Protein AF-0000000076353864 (afdb_homodimer)

Organism: Streptomyces venezuelae (NCBI:txid54571)

Structure (mmCIF, N/CA/C/O backbone):
data_AF-0000000076353864-model_v1
#
loop_
_entity.id
_entity.type
_entity.pdbx_description
1 polymer 'Uncharacterized protein'
#
loop_
_atom_site.group_PDB
_atom_site.id
_atom_site.type_symbol
_atom_site.label_atom_id
_atom_site.label_alt_id
_atom_site.label_comp_id
_atom_site.label_asym_id
_atom_site.label_entity_id
_atom_site.label_seq_id
_atom_site.pdbx_PDB_ins_code
_atom_site.Cartn_x
_atom_site.Cartn_y
_atom_site.Cartn_z
_atom_site.occupancy
_atom_site.B_iso_or_equiv
_atom_site.auth_seq_id
_atom_site.auth_comp_id
_atom_site.auth_asym_id
_atom_site.auth_atom_id
_atom_site.pdbx_PDB_model_num
ATOM 1 N N . MET A 1 1 ? 38.938 34.562 1.812 1 34.25 1 MET A N 1
ATOM 2 C CA . MET A 1 1 ? 37.75 34.312 2.627 1 34.25 1 MET A CA 1
ATOM 3 C C . MET A 1 1 ? 36.906 33.156 2.043 1 34.25 1 MET A C 1
ATOM 5 O O . MET A 1 1 ? 36.344 33.312 0.958 1 34.25 1 MET A O 1
ATOM 9 N N . THR A 1 2 ? 37.344 31.906 2.111 1 43 2 THR A N 1
ATOM 10 C CA . THR A 1 2 ? 36.75 30.703 1.52 1 43 2 THR A CA 1
ATOM 11 C C . THR A 1 2 ? 35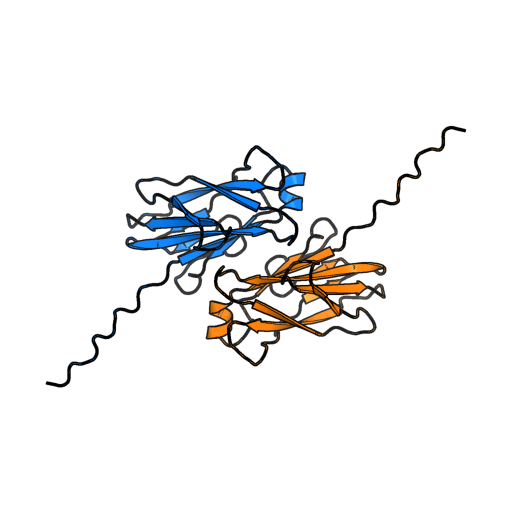.312 30.516 2.002 1 43 2 THR A C 1
ATOM 13 O O . THR A 1 2 ? 35.062 30.453 3.209 1 43 2 THR A O 1
ATOM 16 N N . THR A 1 3 ? 34.375 31.094 1.307 1 42.69 3 THR A N 1
ATOM 17 C CA . THR A 1 3 ? 32.938 31.016 1.604 1 42.69 3 THR A CA 1
ATOM 18 C C . THR A 1 3 ? 32.5 29.578 1.824 1 42.69 3 THR A C 1
ATOM 20 O O . THR A 1 3 ? 32.719 28.719 0.954 1 42.69 3 THR A O 1
ATOM 23 N N . LYS A 1 4 ? 32.625 29.109 3.012 1 47.56 4 LYS A N 1
ATOM 24 C CA . LYS A 1 4 ? 32.062 27.812 3.346 1 47.56 4 LYS A CA 1
ATOM 25 C C . LYS A 1 4 ? 30.719 27.609 2.668 1 47.56 4 LYS A C 1
ATOM 27 O O . LYS A 1 4 ? 29.859 28.484 2.715 1 47.56 4 LYS A O 1
ATOM 32 N N . PRO A 1 5 ? 30.672 26.828 1.665 1 42.12 5 PRO A N 1
ATOM 33 C CA . PRO A 1 5 ? 29.344 26.609 1.088 1 42.12 5 PRO A CA 1
ATOM 34 C C . PRO A 1 5 ? 28.25 26.469 2.148 1 42.12 5 PRO A C 1
ATOM 36 O O . PRO A 1 5 ? 28.469 25.859 3.193 1 42.12 5 PRO A O 1
ATOM 39 N N . ARG A 1 6 ? 27.5 27.547 2.463 1 31.67 6 ARG A N 1
ATOM 40 C CA . ARG A 1 6 ? 26.328 27.422 3.311 1 31.67 6 ARG A CA 1
ATOM 41 C C . ARG A 1 6 ? 25.688 26.047 3.146 1 31.67 6 ARG A C 1
ATOM 43 O O . ARG A 1 6 ? 25.438 25.594 2.023 1 31.67 6 ARG A O 1
ATOM 50 N N . ARG A 1 7 ? 26.062 25.109 3.9 1 38.75 7 ARG A N 1
ATOM 51 C CA . ARG A 1 7 ? 25.281 23.875 3.969 1 38.75 7 ARG A CA 1
ATOM 52 C C . ARG A 1 7 ? 23.812 24.156 3.668 1 38.75 7 ARG A C 1
ATOM 54 O O . ARG A 1 7 ? 23.141 24.891 4.406 1 38.75 7 ARG A O 1
ATOM 61 N N . GLU A 1 8 ? 23.359 24.531 2.492 1 40.69 8 GLU A N 1
ATOM 62 C CA . GLU A 1 8 ? 21.953 24.656 2.176 1 40.69 8 GLU A CA 1
ATOM 63 C C . GLU A 1 8 ? 21.094 23.812 3.121 1 40.69 8 GLU A C 1
ATOM 65 O O . GLU A 1 8 ? 21.438 22.672 3.414 1 40.69 8 GLU A O 1
ATOM 70 N N . ALA A 1 9 ? 20.625 24.391 4.145 1 41.12 9 ALA A N 1
ATOM 71 C CA . ALA A 1 9 ? 19.719 23.766 5.113 1 41.12 9 ALA A CA 1
ATOM 72 C C . ALA A 1 9 ? 18.891 22.656 4.465 1 41.12 9 ALA A C 1
ATOM 74 O O . ALA A 1 9 ? 18.25 22.875 3.439 1 41.12 9 ALA A O 1
ATOM 75 N N . ALA A 1 10 ? 19.312 21.516 4.336 1 47.56 10 ALA A N 1
ATOM 76 C CA . ALA A 1 10 ? 18.641 20.344 3.801 1 47.56 10 ALA A CA 1
ATOM 77 C C . ALA A 1 10 ? 17.141 20.391 4.066 1 47.56 10 ALA A C 1
ATOM 79 O O . ALA A 1 10 ? 16.719 20.516 5.215 1 47.56 10 ALA A O 1
ATOM 80 N N . VAL A 1 11 ? 16.281 21.141 3.176 1 55.44 11 VAL A N 1
ATOM 81 C CA . VAL A 1 11 ? 14.828 21.25 3.273 1 55.44 11 VAL A CA 1
ATOM 82 C C . VAL A 1 11 ? 14.234 19.953 3.791 1 55.44 11 VAL A C 1
ATOM 84 O O . VAL A 1 11 ? 14.492 18.875 3.23 1 55.44 11 VAL A O 1
ATOM 87 N N . LYS A 1 12 ? 13.789 19.969 5.066 1 78.25 12 LYS A N 1
ATOM 88 C CA . LYS A 1 12 ? 13.133 18.812 5.672 1 78.25 12 LYS A CA 1
ATOM 89 C C . LYS A 1 12 ? 12.055 18.266 4.754 1 78.25 12 LYS A C 1
ATOM 91 O O . LYS A 1 12 ? 11.195 19 4.27 1 78.25 12 LYS A O 1
ATOM 96 N N . ARG A 1 13 ? 12.164 17.062 4.344 1 84.62 13 ARG A N 1
ATOM 97 C CA . ARG A 1 13 ? 11.18 16.422 3.488 1 84.62 13 ARG A CA 1
ATOM 98 C C . ARG A 1 13 ? 9.844 16.25 4.215 1 84.62 13 ARG A C 1
ATOM 100 O O . ARG A 1 13 ? 9.82 16.016 5.426 1 84.62 13 ARG A O 1
ATOM 107 N N . PRO A 1 14 ? 8.758 16.547 3.545 1 91.19 14 PRO A N 1
ATOM 108 C CA . PRO A 1 14 ? 7.453 16.297 4.168 1 91.19 14 PRO A CA 1
ATOM 109 C C . PRO A 1 14 ? 7.305 14.867 4.668 1 91.19 14 PRO A C 1
ATOM 111 O O . PRO A 1 14 ? 7.926 13.953 4.129 1 91.19 14 PRO A O 1
ATOM 114 N N . ILE A 1 15 ? 6.641 14.734 5.758 1 93.19 15 ILE A N 1
ATOM 115 C CA . ILE A 1 15 ? 6.203 13.406 6.191 1 93.19 15 ILE A CA 1
ATOM 116 C C . ILE A 1 15 ? 5.035 12.945 5.32 1 93.19 15 ILE A C 1
ATOM 118 O O . ILE A 1 15 ? 3.965 13.555 5.328 1 93.19 15 ILE A O 1
ATOM 122 N N . SER A 1 16 ? 5.23 11.938 4.621 1 93.19 16 SER A N 1
ATOM 123 C CA . SER A 1 16 ? 4.184 11.414 3.75 1 93.19 16 SER A CA 1
ATOM 124 C C . SER A 1 16 ? 3.393 10.305 4.441 1 93.19 16 SER A C 1
ATOM 126 O O . SER A 1 16 ? 3.975 9.352 4.953 1 93.19 16 SER A O 1
ATOM 128 N N . ILE A 1 17 ? 2.121 10.484 4.512 1 96.19 17 ILE A N 1
ATOM 129 C CA . ILE A 1 17 ? 1.194 9.461 4.984 1 96.19 17 ILE A CA 1
ATOM 130 C C . ILE A 1 17 ? 0.489 8.812 3.797 1 96.19 17 ILE A C 1
ATOM 132 O O . ILE A 1 17 ? -0.08 9.508 2.949 1 96.19 17 ILE A O 1
ATOM 136 N N . THR A 1 18 ? 0.542 7.527 3.711 1 95.38 18 THR A N 1
ATOM 137 C CA . THR A 1 18 ? -0.099 6.789 2.627 1 95.38 18 THR A CA 1
ATOM 138 C C . THR A 1 18 ? -1.164 5.84 3.172 1 95.38 18 THR A C 1
ATOM 140 O O . THR A 1 18 ? -0.875 5 4.023 1 95.38 18 THR A O 1
ATOM 143 N N . ALA A 1 19 ? -2.369 6.051 2.691 1 96.38 19 ALA A N 1
ATOM 144 C CA . AL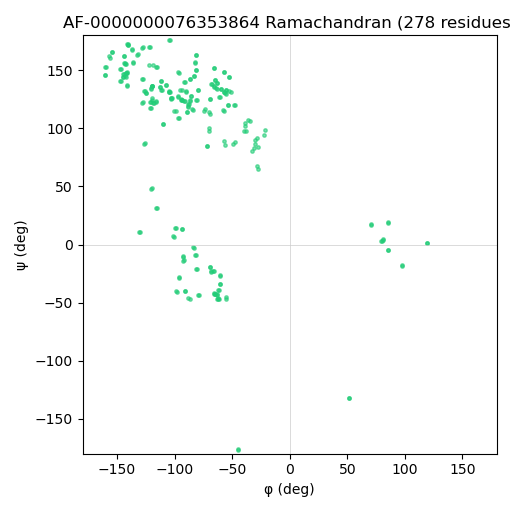A A 1 19 ? -3.459 5.117 2.957 1 96.38 19 ALA A CA 1
ATOM 145 C C . ALA A 1 19 ? -3.516 4.023 1.894 1 96.38 19 ALA A C 1
ATOM 147 O O . ALA A 1 19 ? -3.736 4.309 0.714 1 96.38 19 ALA A O 1
ATOM 148 N N . VAL A 1 20 ? -3.258 2.838 2.279 1 93.62 20 VAL A N 1
ATOM 149 C CA . VAL A 1 20 ? -3.447 1.686 1.406 1 93.62 20 VAL A CA 1
ATOM 150 C C . VAL A 1 20 ? -4.828 1.081 1.64 1 93.62 20 VAL A C 1
ATOM 152 O O . VAL A 1 20 ? -5.164 0.697 2.762 1 93.62 20 VAL A O 1
ATOM 155 N N . VAL A 1 21 ? -5.59 0.972 0.555 1 94.31 21 VAL A N 1
ATOM 156 C CA . VAL A 1 21 ? -7.008 0.664 0.712 1 94.31 21 VAL A CA 1
ATOM 157 C C . VAL A 1 21 ? -7.34 -0.634 -0.021 1 94.31 21 VAL A C 1
ATOM 159 O O . VAL A 1 21 ? -7.008 -0.791 -1.198 1 94.31 21 VAL A O 1
ATOM 162 N N . ASP A 1 22 ? -7.891 -1.646 0.71 1 92 22 ASP A N 1
ATOM 163 C CA . ASP A 1 22 ? -8.625 -2.736 0.081 1 92 22 ASP A CA 1
ATOM 164 C C . ASP A 1 22 ? -9.984 -2.258 -0.436 1 92 22 ASP A C 1
ATOM 166 O O . ASP A 1 22 ? -11 -2.389 0.252 1 92 22 ASP A O 1
ATOM 170 N N . ALA A 1 23 ? -9.945 -1.691 -1.675 1 92.19 23 ALA A N 1
ATOM 171 C CA . ALA A 1 23 ? -11.117 -0.993 -2.209 1 92.19 23 ALA A CA 1
ATOM 172 C C . ALA A 1 23 ? -12.273 -1.959 -2.441 1 92.19 23 ALA A C 1
ATOM 174 O O . ALA A 1 23 ? -13.422 -1.639 -2.143 1 92.19 23 ALA A O 1
ATOM 175 N N . VAL A 1 24 ? -11.984 -3.096 -2.959 1 87.69 24 VAL A N 1
ATOM 176 C CA . VAL A 1 24 ? -13.016 -4.086 -3.248 1 87.69 24 VAL A CA 1
ATOM 177 C C . VAL A 1 24 ? -13.695 -4.512 -1.949 1 87.69 24 VAL A C 1
ATOM 179 O O . VAL A 1 24 ? -14.93 -4.523 -1.862 1 87.69 24 VAL A O 1
ATOM 182 N N . GLY A 1 25 ? -12.852 -4.805 -0.953 1 89.12 25 GLY A N 1
ATOM 183 C CA . GLY A 1 25 ? -13.406 -5.199 0.333 1 89.12 25 GLY A CA 1
ATOM 184 C C . GLY A 1 25 ? -14.195 -4.09 1.001 1 89.12 25 GLY A C 1
ATOM 185 O O . GLY A 1 25 ? -15.273 -4.34 1.557 1 89.12 25 GLY A O 1
ATOM 186 N N . ALA A 1 26 ? -13.672 -2.877 0.957 1 93.31 26 ALA A N 1
ATOM 187 C CA . ALA A 1 26 ? -14.328 -1.729 1.58 1 93.31 26 ALA A CA 1
ATOM 188 C C . ALA A 1 26 ? -15.68 -1.448 0.928 1 93.31 26 ALA A C 1
ATOM 190 O O . ALA A 1 26 ? -16.656 -1.15 1.617 1 93.31 26 ALA A O 1
ATOM 191 N N . LEU A 1 27 ? -15.75 -1.518 -0.401 1 91.38 27 LEU A N 1
ATOM 192 C CA . LEU A 1 27 ? -16.984 -1.285 -1.132 1 91.38 27 LEU A CA 1
ATOM 193 C C . LEU A 1 27 ? -18.031 -2.332 -0.77 1 91.38 27 LEU A C 1
ATOM 195 O O . LEU A 1 27 ? -19.203 -1.995 -0.526 1 91.38 27 LEU A O 1
ATOM 199 N N . ALA A 1 28 ? -17.609 -3.564 -0.777 1 89.31 28 ALA A N 1
ATOM 200 C CA . ALA A 1 28 ? -18.516 -4.66 -0.445 1 89.31 28 ALA A CA 1
ATOM 201 C C . ALA A 1 28 ? -19.047 -4.516 0.979 1 89.31 28 ALA A C 1
ATOM 203 O O . ALA A 1 28 ? -20.234 -4.773 1.235 1 89.31 28 ALA A O 1
ATOM 204 N N . ALA A 1 29 ? -18.188 -4.09 1.92 1 91.56 29 ALA A N 1
ATOM 205 C CA . ALA A 1 29 ? -18.562 -3.959 3.328 1 91.56 29 ALA A CA 1
ATOM 206 C C . ALA A 1 29 ? -19.312 -2.652 3.58 1 91.56 29 ALA A C 1
ATOM 208 O O . ALA A 1 29 ? -20.016 -2.516 4.586 1 91.56 29 ALA A O 1
ATOM 209 N N . GLY A 1 30 ? -19.156 -1.719 2.723 1 92.62 30 GLY A N 1
ATOM 210 C CA . GLY A 1 30 ? -19.719 -0.389 2.908 1 92.62 30 GLY A CA 1
ATOM 211 C C . GLY A 1 30 ? -19.031 0.401 4.008 1 92.62 30 GLY A C 1
ATOM 212 O O . GLY A 1 30 ? -19.625 1.31 4.59 1 92.62 30 GLY A O 1
ATOM 213 N N . ASP A 1 31 ? -17.938 0.017 4.371 1 95.06 31 ASP A N 1
ATOM 214 C CA . ASP A 1 31 ? -17.188 0.697 5.414 1 95.06 31 ASP A CA 1
ATOM 215 C C . ASP A 1 31 ? -15.68 0.443 5.254 1 95.06 31 ASP A C 1
ATOM 217 O O . ASP A 1 31 ? -15.273 -0.421 4.477 1 95.06 31 ASP A O 1
ATOM 221 N N . MET A 1 32 ? -14.875 1.252 5.965 1 94.81 32 MET A N 1
ATOM 222 C CA . MET A 1 32 ? -13.422 1.18 5.816 1 94.81 32 MET A CA 1
ATOM 223 C C . MET A 1 32 ? -12.82 0.221 6.84 1 94.81 32 MET A C 1
ATOM 225 O O . MET A 1 32 ? -11.648 -0.152 6.73 1 94.81 32 MET A O 1
ATOM 229 N N . ARG A 1 33 ? -13.57 -0.19 7.844 1 94.06 33 ARG A N 1
ATOM 230 C CA . ARG A 1 33 ? -13.023 -0.992 8.93 1 94.06 33 ARG A CA 1
ATOM 231 C C . ARG A 1 33 ? -12.477 -2.32 8.414 1 94.06 33 ARG A C 1
ATOM 233 O O . ARG A 1 33 ? -13.195 -3.078 7.762 1 94.06 33 ARG A O 1
ATOM 240 N N . GLY A 1 34 ? -11.258 -2.574 8.758 1 91.19 34 GLY A N 1
ATOM 241 C CA . GLY A 1 34 ? -10.625 -3.812 8.336 1 91.19 34 GLY A CA 1
ATOM 242 C C . GLY A 1 34 ? -10.125 -3.762 6.902 1 91.19 34 GLY A C 1
ATOM 243 O O . GLY A 1 34 ? -9.578 -4.742 6.395 1 91.19 34 GLY A O 1
ATOM 244 N N . HIS A 1 35 ? -10.258 -2.607 6.223 1 92.94 35 HIS A N 1
ATOM 245 C CA . HIS A 1 35 ? -9.914 -2.512 4.805 1 92.94 35 HIS A CA 1
ATOM 246 C C . HIS A 1 35 ? -9.008 -1.32 4.535 1 92.94 35 HIS A C 1
ATOM 248 O O . HIS A 1 35 ? -8.828 -0.919 3.383 1 92.94 35 HIS A O 1
ATOM 254 N N . LEU A 1 36 ? -8.531 -0.737 5.562 1 95.31 36 LEU A N 1
ATOM 255 C CA . LEU A 1 36 ? -7.656 0.427 5.496 1 95.31 36 LEU A CA 1
ATOM 256 C C . LEU A 1 36 ? -6.359 0.174 6.254 1 95.31 36 LEU A C 1
ATOM 258 O O . LEU A 1 36 ? -6.383 -0.251 7.414 1 95.31 36 LEU A O 1
ATOM 262 N N . TYR A 1 37 ? -5.219 0.458 5.586 1 94.75 37 TYR A N 1
ATOM 263 C CA . TYR A 1 37 ? -3.891 0.312 6.168 1 94.75 37 TYR A CA 1
ATOM 264 C C . TYR A 1 37 ? -3.084 1.598 6.016 1 94.75 37 TYR A C 1
ATOM 266 O O . TYR A 1 37 ? -2.83 2.051 4.898 1 94.75 37 TYR A O 1
ATOM 274 N N . MET A 1 38 ? -2.652 2.115 7.141 1 96.31 38 MET A N 1
ATOM 275 C CA . MET A 1 38 ? -2.023 3.432 7.137 1 96.31 38 MET A CA 1
ATOM 276 C C . MET A 1 38 ? -0.521 3.318 7.363 1 96.31 38 MET A C 1
ATOM 278 O O . MET A 1 38 ? -0.073 2.521 8.195 1 96.31 38 MET A O 1
ATOM 282 N N . TYR A 1 39 ? 0.217 4.113 6.574 1 95 39 TYR A N 1
ATOM 283 C CA . TYR A 1 39 ? 1.67 4.168 6.688 1 95 39 TYR A CA 1
ATOM 284 C C . TYR A 1 39 ? 2.17 5.605 6.625 1 95 39 TYR A C 1
ATOM 286 O O . TYR A 1 39 ? 1.471 6.492 6.129 1 95 39 TYR A O 1
ATOM 294 N N . ASP A 1 40 ? 3.332 5.852 7.168 1 94 40 ASP A N 1
ATOM 295 C CA . ASP A 1 40 ? 4.004 7.125 6.918 1 94 40 ASP A CA 1
ATOM 296 C C . ASP A 1 40 ? 5.508 6.926 6.75 1 94 40 ASP A C 1
ATOM 298 O O . ASP A 1 40 ? 6.012 5.809 6.883 1 94 40 ASP A O 1
ATOM 302 N N . THR A 1 41 ? 6.219 7.973 6.363 1 88.62 41 THR A N 1
ATOM 303 C CA . THR A 1 41 ? 7.648 7.898 6.094 1 88.62 41 THR A CA 1
ATOM 304 C C . THR A 1 41 ? 8.453 8.273 7.336 1 88.62 41 THR A C 1
ATOM 306 O O . THR A 1 41 ? 9.648 8.57 7.242 1 88.62 41 THR A O 1
ATOM 309 N N . ASN A 1 42 ? 7.867 8.344 8.453 1 91.69 42 ASN A N 1
ATOM 310 C CA . ASN A 1 42 ? 8.562 8.797 9.656 1 91.69 42 ASN A CA 1
ATOM 311 C C . ASN A 1 42 ? 8.648 7.695 10.703 1 91.69 42 ASN A C 1
ATOM 313 O O . ASN A 1 42 ? 8.523 7.957 11.898 1 91.69 42 ASN A O 1
ATOM 317 N N . LYS A 1 43 ? 8.727 6.465 10.227 1 89.44 43 LYS A N 1
ATOM 318 C CA . LYS A 1 43 ? 8.914 5.352 11.156 1 89.44 43 LYS A CA 1
ATOM 319 C C . LYS A 1 43 ? 10.156 5.562 12.023 1 89.44 43 LYS A C 1
ATOM 321 O O . LYS A 1 43 ? 10.102 5.387 13.242 1 89.44 43 LYS A O 1
ATOM 326 N N . SER A 1 44 ? 11.258 5.961 11.43 1 86.69 44 SER A N 1
ATOM 327 C CA . SER A 1 44 ? 12.508 6.176 12.156 1 86.69 44 SER A CA 1
ATOM 328 C C . SER A 1 44 ? 12.383 7.348 13.125 1 86.69 44 SER A C 1
ATOM 330 O O . SER A 1 44 ? 13.133 7.426 14.102 1 86.69 44 SER A O 1
ATOM 332 N N . GLY A 1 45 ? 11.461 8.258 12.883 1 91.06 45 GLY A N 1
ATOM 333 C CA . GLY A 1 45 ? 11.227 9.391 13.766 1 91.06 45 GLY A CA 1
ATOM 334 C C . GLY A 1 45 ? 10.359 9.047 14.961 1 91.06 45 GLY A C 1
ATOM 335 O O . GLY A 1 45 ? 10.203 9.859 15.875 1 91.06 45 GLY A O 1
ATOM 336 N N . GLY A 1 46 ? 9.766 7.832 14.953 1 93.69 46 GLY A N 1
ATOM 337 C CA . GLY A 1 46 ? 9.031 7.406 16.125 1 93.69 46 GLY A CA 1
ATOM 338 C C . GLY A 1 46 ? 7.562 7.137 15.852 1 93.69 46 GLY A C 1
ATOM 339 O O . GLY A 1 46 ? 6.797 6.828 16.766 1 93.69 46 GLY A O 1
ATOM 340 N N . SER A 1 47 ? 7.133 7.289 14.602 1 95.19 47 SER A N 1
ATOM 341 C CA . SER A 1 47 ? 5.758 6.93 14.273 1 95.19 47 SER A CA 1
ATOM 342 C C . SER A 1 47 ? 5.473 5.469 14.625 1 95.19 47 SER A C 1
ATOM 344 O O . SER A 1 47 ? 6.367 4.625 14.562 1 95.19 47 SER A O 1
ATOM 346 N N . THR A 1 48 ? 4.199 5.172 15 1 95.06 48 THR A N 1
ATOM 347 C CA . THR A 1 48 ? 3.785 3.826 15.375 1 95.06 48 THR A CA 1
ATOM 348 C C . THR A 1 48 ? 2.436 3.48 14.758 1 95.06 48 THR A C 1
ATOM 350 O O . THR A 1 48 ? 1.782 4.34 14.156 1 95.06 48 THR A O 1
ATOM 353 N N . GLY A 1 49 ? 2.127 2.146 14.859 1 94.69 49 GLY A N 1
ATOM 354 C CA . GLY A 1 49 ? 0.831 1.704 14.367 1 94.69 49 GLY A CA 1
ATOM 355 C C . GLY A 1 49 ? 0.826 1.416 12.883 1 94.69 49 GLY A C 1
ATOM 356 O O . GLY A 1 49 ? -0.221 1.487 12.234 1 94.69 49 GLY A O 1
ATOM 357 N N . PHE A 1 50 ? 1.961 1.215 12.25 1 92.56 50 PHE A N 1
ATOM 358 C CA . PHE A 1 50 ? 2.088 0.96 10.82 1 92.56 50 PHE A CA 1
ATOM 359 C C . PHE A 1 50 ? 1.23 -0.23 10.406 1 92.56 50 PHE A C 1
ATOM 361 O O . PHE A 1 50 ? 1.192 -1.247 11.102 1 92.56 50 PHE A O 1
ATOM 368 N N . GLY A 1 51 ? 0.476 -0.002 9.289 1 92.19 51 GLY A N 1
ATOM 369 C CA . GLY A 1 51 ? -0.31 -1.092 8.734 1 92.19 51 GLY A CA 1
ATOM 370 C C . GLY A 1 51 ? -1.671 -1.239 9.391 1 92.19 51 GLY A C 1
ATOM 371 O O . GLY A 1 51 ? -2.455 -2.113 9.008 1 92.19 51 GLY A O 1
ATOM 372 N N . THR A 1 52 ? -1.915 -0.469 10.398 1 93.38 52 THR A N 1
ATOM 373 C CA . THR A 1 52 ? -3.225 -0.465 11.039 1 93.38 52 THR A CA 1
ATOM 374 C C . THR A 1 52 ? -4.016 0.78 10.641 1 93.38 52 THR A C 1
ATOM 376 O O . THR A 1 52 ? -3.498 1.657 9.953 1 93.38 52 THR A O 1
ATOM 379 N N . GLU A 1 53 ? -5.277 0.843 11.109 1 95.19 53 GLU A N 1
ATOM 380 C CA . GLU A 1 53 ? -6.133 2 10.859 1 95.19 53 GLU A CA 1
ATOM 381 C C . GLU A 1 53 ? -5.863 3.115 11.859 1 95.19 53 GLU A C 1
ATOM 383 O O . GLU A 1 53 ? -6.461 4.188 11.781 1 95.19 53 GLU A O 1
ATOM 388 N N . GLU A 1 54 ? -4.977 2.846 12.805 1 96.81 54 GLU A N 1
ATOM 389 C CA . GLU A 1 54 ? -4.703 3.789 13.891 1 96.81 54 GLU A CA 1
ATOM 390 C C . GLU A 1 54 ? -3.24 4.223 13.883 1 96.81 54 GLU A C 1
ATOM 392 O O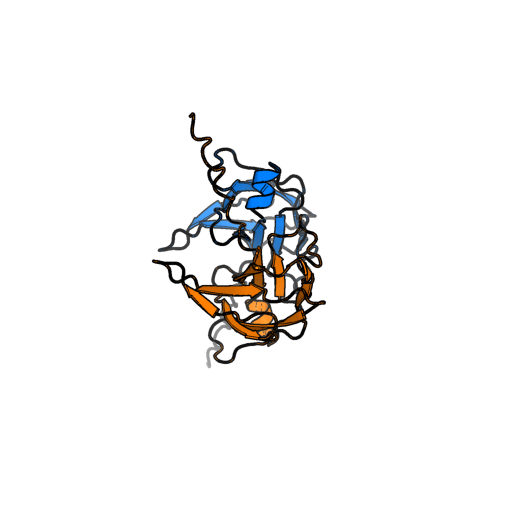 . GLU A 1 54 ? -2.588 4.234 14.93 1 96.81 54 GLU A O 1
ATOM 397 N N . LEU A 1 55 ? -2.814 4.578 12.758 1 96.94 55 LEU A N 1
ATOM 398 C CA . LEU A 1 55 ? -1.465 5.117 12.625 1 96.94 55 LEU A CA 1
ATOM 399 C C . LEU A 1 55 ? -1.274 6.328 13.531 1 96.94 55 LEU A C 1
ATOM 401 O O . LEU A 1 55 ? -2.146 7.199 13.609 1 96.94 55 LEU A O 1
ATOM 405 N N . GLN A 1 56 ? -0.184 6.312 14.273 1 97.62 56 GLN A N 1
ATOM 406 C CA . GLN A 1 56 ? 0.251 7.473 15.039 1 97.62 56 GLN A CA 1
ATOM 407 C C . GLN A 1 56 ? 1.52 8.078 14.453 1 97.62 56 GLN A C 1
ATOM 409 O O . GLN A 1 56 ? 2.613 7.543 14.625 1 97.62 56 GLN A O 1
ATOM 414 N N . THR A 1 57 ? 1.346 9.172 13.773 1 96.75 57 THR A N 1
ATOM 415 C CA . THR A 1 57 ? 2.453 9.844 13.102 1 96.75 57 THR A CA 1
ATOM 416 C C . THR A 1 57 ? 3.139 10.836 14.039 1 96.75 57 THR A C 1
ATOM 418 O O . THR A 1 57 ? 2.498 11.742 14.562 1 96.75 57 THR A O 1
ATOM 421 N N . LYS A 1 58 ? 4.418 10.617 14.258 1 96.5 58 LYS A N 1
ATOM 422 C CA . LYS A 1 58 ? 5.215 11.609 14.977 1 96.5 58 LYS A CA 1
ATOM 423 C C . LYS A 1 58 ? 5.414 12.867 14.141 1 96.5 58 LYS A C 1
ATOM 425 O O . LYS A 1 58 ? 6.031 12.82 13.07 1 96.5 58 LYS A O 1
ATOM 430 N N . ALA A 1 59 ? 4.82 13.984 14.555 1 95.69 59 ALA A N 1
ATOM 431 C CA . ALA A 1 59 ? 4.902 15.25 13.844 1 95.69 59 ALA A CA 1
ATOM 432 C C . ALA A 1 59 ? 4.895 16.422 14.812 1 95.69 59 ALA A C 1
ATOM 434 O O . ALA A 1 59 ? 4.199 16.406 15.828 1 95.69 59 ALA A O 1
ATOM 435 N N . ARG A 1 60 ? 5.691 17.391 14.484 1 94.56 60 ARG A N 1
ATOM 436 C CA . ARG A 1 60 ? 5.801 18.578 15.312 1 94.56 60 ARG A CA 1
ATOM 437 C C . ARG A 1 60 ? 5.453 19.844 14.516 1 94.56 60 ARG A C 1
ATOM 439 O O . ARG A 1 60 ? 5.363 19.797 13.289 1 94.56 60 ARG A O 1
ATOM 446 N N . ARG A 1 61 ? 5.348 20.875 15.328 1 95.81 61 ARG A N 1
ATOM 447 C CA . ARG A 1 61 ? 5.09 22.172 14.695 1 95.81 61 ARG A CA 1
ATOM 448 C C . ARG A 1 61 ? 6.094 22.438 13.578 1 95.81 61 ARG A C 1
ATOM 450 O O . ARG A 1 61 ? 7.297 22.266 13.766 1 95.81 61 ARG A O 1
ATOM 457 N N . GLY A 1 62 ? 5.57 22.828 12.461 1 95.56 62 GLY A N 1
ATOM 458 C CA . GLY A 1 62 ? 6.43 23.172 11.336 1 95.56 62 GLY A CA 1
ATOM 459 C C . GLY A 1 62 ? 6.582 22.031 10.336 1 95.56 62 GLY A C 1
ATOM 460 O O . GLY A 1 62 ? 6.996 22.25 9.195 1 95.56 62 GLY A O 1
ATOM 461 N N . ASP A 1 63 ? 6.242 20.828 10.781 1 95.69 63 ASP A N 1
ATOM 462 C CA . ASP A 1 63 ? 6.316 19.703 9.859 1 95.69 63 ASP A CA 1
ATOM 463 C C . ASP A 1 63 ? 5.25 19.812 8.766 1 95.69 63 ASP A C 1
ATOM 465 O O . ASP A 1 63 ? 4.113 20.203 9.047 1 95.69 63 ASP A O 1
ATOM 469 N N . GLN A 1 64 ? 5.637 19.516 7.574 1 96.19 64 GLN A N 1
ATOM 470 C CA . GLN A 1 64 ? 4.688 19.359 6.477 1 96.19 64 GLN A CA 1
ATOM 471 C C . GLN A 1 64 ? 4.211 17.906 6.363 1 96.19 64 GLN A C 1
ATOM 473 O O . GLN A 1 64 ? 5.023 16.984 6.383 1 96.19 64 GLN A O 1
ATOM 478 N N . ILE A 1 65 ? 2.889 17.797 6.262 1 96.31 65 ILE A N 1
ATOM 479 C CA . ILE A 1 65 ? 2.279 16.484 6.113 1 96.31 65 ILE A CA 1
ATOM 480 C C . ILE A 1 65 ? 1.677 16.344 4.719 1 96.31 65 ILE A C 1
ATOM 482 O O . ILE A 1 65 ? 1.037 17.281 4.219 1 96.31 65 ILE A O 1
ATOM 486 N N . LEU A 1 66 ? 1.943 15.281 4.09 1 95.06 66 LEU A N 1
ATOM 487 C CA . LEU A 1 66 ? 1.326 14.906 2.82 1 95.06 66 LEU A CA 1
ATOM 488 C C . LEU A 1 66 ? 0.499 13.633 2.969 1 95.06 66 LEU A C 1
ATOM 490 O O . LEU A 1 66 ? 0.984 12.633 3.502 1 95.06 66 LEU A O 1
ATOM 494 N N . TRP A 1 67 ? -0.801 13.711 2.629 1 96.56 67 TRP A N 1
ATOM 495 C CA . TRP A 1 67 ? -1.65 12.523 2.609 1 96.56 67 TRP A CA 1
ATOM 496 C C . TRP A 1 67 ? -1.923 12.07 1.178 1 96.56 67 TRP A C 1
ATOM 498 O O . TRP A 1 67 ? -2.295 12.883 0.326 1 96.56 67 TRP A O 1
ATOM 508 N N . ASN A 1 68 ? -1.753 10.859 0.941 1 93.69 68 ASN A N 1
ATOM 509 C CA . ASN A 1 68 ? -2.141 10.227 -0.317 1 93.69 68 ASN A CA 1
ATOM 510 C C . ASN A 1 68 ? -2.742 8.844 -0.088 1 93.69 68 ASN A C 1
ATOM 512 O O . ASN A 1 68 ? -2.824 8.375 1.05 1 93.69 68 ASN A O 1
ATOM 516 N N . CYS A 1 69 ? -3.305 8.242 -1.177 1 93.56 69 CYS A N 1
ATOM 517 C CA . CYS A 1 69 ? -3.891 6.91 -1.042 1 93.56 69 CYS A CA 1
ATOM 518 C C . CYS A 1 69 ? -3.635 6.07 -2.289 1 93.56 69 CYS A C 1
ATOM 520 O O . CYS A 1 69 ? -3.311 6.609 -3.35 1 93.56 69 CYS A O 1
ATOM 522 N N . LEU A 1 70 ? -3.68 4.766 -2.043 1 88.75 70 LEU A N 1
ATOM 523 C CA . LEU A 1 70 ? -3.572 3.789 -3.121 1 88.75 70 LEU A CA 1
ATOM 524 C C . LEU A 1 70 ? -4.449 2.572 -2.846 1 88.75 70 LEU A C 1
ATOM 526 O O . LEU A 1 70 ? -4.57 2.137 -1.698 1 88.75 70 LEU A O 1
ATOM 530 N N . ALA A 1 71 ? -5 2.068 -3.92 1 90.69 71 ALA A N 1
ATOM 531 C CA . ALA A 1 71 ? -5.785 0.841 -3.791 1 90.69 71 ALA A CA 1
ATOM 532 C C . ALA A 1 71 ? -4.891 -0.392 -3.891 1 90.69 71 ALA A C 1
ATOM 534 O O . ALA A 1 71 ? -3.938 -0.414 -4.672 1 90.69 71 ALA A O 1
ATOM 535 N N . LEU A 1 72 ? -5.188 -1.429 -3.104 1 87.88 72 LEU A N 1
ATOM 536 C CA . LEU A 1 72 ? -4.504 -2.709 -3.248 1 87.88 72 LEU A CA 1
ATOM 537 C C . LEU A 1 72 ? -4.738 -3.299 -4.637 1 87.88 72 LEU A C 1
ATOM 539 O O . LEU A 1 72 ? -3.869 -3.984 -5.176 1 87.88 72 LEU A O 1
ATOM 543 N N . GLU A 1 73 ? -5.941 -3.053 -5.172 1 83.19 73 GLU A N 1
ATOM 544 C CA . GLU A 1 73 ? -6.277 -3.467 -6.531 1 83.19 73 GLU A CA 1
ATOM 545 C C . GLU A 1 73 ? -5.887 -2.396 -7.543 1 83.19 73 GLU A C 1
ATOM 547 O O . GLU A 1 73 ? -6.43 -1.289 -7.527 1 83.19 73 GLU A O 1
ATOM 552 N N . CYS A 1 74 ? -5.012 -2.752 -8.422 1 76.12 74 CYS A N 1
ATOM 553 C CA . CYS A 1 74 ? -4.465 -1.768 -9.352 1 76.12 74 CYS A CA 1
ATOM 554 C C . CYS A 1 74 ? -5.566 -1.16 -10.211 1 76.12 74 CYS A C 1
ATOM 556 O O . CYS A 1 74 ? -5.445 -0.024 -10.672 1 76.12 74 CYS A O 1
ATOM 558 N N . GLU A 1 75 ? -6.648 -1.826 -10.445 1 76.94 75 GLU A N 1
ATOM 559 C CA . GLU A 1 75 ? -7.727 -1.373 -11.32 1 76.94 75 GLU A CA 1
ATOM 560 C C . GLU A 1 75 ? -8.797 -0.618 -10.531 1 76.94 75 GLU A C 1
ATOM 562 O O . GLU A 1 75 ? -9.68 0.013 -11.125 1 76.94 75 GLU A O 1
ATOM 567 N N . ALA A 1 76 ? -8.695 -0.696 -9.281 1 83.31 76 ALA A N 1
ATOM 568 C CA . ALA A 1 76 ? -9.695 -0.02 -8.461 1 83.31 76 ALA A CA 1
ATOM 569 C C . ALA A 1 76 ? -9.352 1.456 -8.281 1 83.31 76 ALA A C 1
ATOM 571 O O . ALA A 1 76 ? -8.172 1.828 -8.258 1 83.31 76 ALA A O 1
ATOM 572 N N . PHE A 1 77 ? -10.461 2.207 -8.234 1 88.25 77 PHE A N 1
ATOM 573 C CA . PHE A 1 77 ? -10.305 3.641 -8.008 1 88.25 77 PHE A CA 1
ATOM 574 C C . PHE A 1 77 ? -10.453 3.975 -6.531 1 88.25 77 PHE A C 1
ATOM 576 O O . PHE A 1 77 ? -11.383 3.498 -5.871 1 88.25 77 PHE A O 1
ATOM 583 N N . VAL A 1 78 ? -9.57 4.746 -6.047 1 93.31 78 VAL A N 1
ATOM 584 C CA . VAL A 1 78 ? -9.633 5.305 -4.699 1 93.31 78 VAL A CA 1
ATOM 585 C C . VAL A 1 78 ? -9.125 6.746 -4.715 1 93.31 78 VAL A C 1
ATOM 587 O O . VAL A 1 78 ? -8.164 7.066 -5.422 1 93.31 78 VAL A O 1
ATOM 590 N N . ALA A 1 79 ? -9.844 7.617 -3.996 1 94.56 79 ALA A N 1
ATOM 591 C CA . ALA A 1 79 ? -9.406 9 -3.811 1 94.56 79 ALA A CA 1
ATOM 592 C C . ALA A 1 79 ? -9.773 9.508 -2.42 1 94.56 79 ALA A C 1
ATOM 594 O O . ALA A 1 79 ? -10.781 9.094 -1.845 1 94.56 79 ALA A O 1
ATOM 595 N N . ILE A 1 80 ? -8.875 10.391 -1.907 1 96.62 80 ILE A N 1
ATOM 596 C CA . ILE A 1 80 ? -9.25 11.102 -0.69 1 96.62 80 ILE A CA 1
ATOM 597 C C . ILE A 1 80 ? -10.156 12.281 -1.039 1 96.62 80 ILE A C 1
ATOM 599 O O . ILE A 1 80 ? -9.812 13.117 -1.879 1 96.62 80 ILE A O 1
ATOM 603 N N . ASP A 1 81 ? -11.258 12.273 -0.432 1 97.31 81 ASP A N 1
ATOM 604 C CA . ASP A 1 81 ? -12.234 13.336 -0.658 1 97.31 81 ASP A CA 1
ATOM 605 C C . ASP A 1 81 ? -12.039 14.484 0.333 1 97.31 81 ASP A C 1
ATOM 607 O O . ASP A 1 81 ? -12.25 15.648 -0.008 1 97.31 81 ASP A O 1
ATOM 611 N N . ASP A 1 82 ? -11.75 14.094 1.54 1 97.5 82 ASP A N 1
ATOM 612 C CA . ASP A 1 82 ? -11.594 15.086 2.602 1 97.5 82 ASP A CA 1
ATOM 613 C C . ASP A 1 82 ? -10.797 14.508 3.773 1 97.5 82 ASP A C 1
ATOM 615 O O . ASP A 1 82 ? -10.773 13.297 3.975 1 97.5 82 ASP A O 1
ATOM 619 N N . ILE A 1 83 ? -10.125 15.414 4.484 1 98 83 ILE A N 1
ATOM 620 C CA . ILE A 1 83 ? -9.469 15.086 5.742 1 98 83 ILE A CA 1
ATOM 621 C C . ILE A 1 83 ? -10.031 15.953 6.863 1 98 83 ILE A C 1
ATOM 623 O O . ILE A 1 83 ? -9.93 17.188 6.816 1 98 83 ILE A O 1
ATOM 627 N N . ILE A 1 84 ? -10.633 15.312 7.82 1 97.75 84 ILE A N 1
ATOM 628 C CA . ILE A 1 84 ? -11.258 16.016 8.938 1 97.75 84 ILE A CA 1
ATOM 629 C C . ILE A 1 84 ? -10.289 16.047 10.125 1 97.75 84 ILE A C 1
ATOM 631 O O . ILE A 1 84 ? -10.07 15.031 10.789 1 97.75 84 ILE A O 1
ATOM 635 N N . ILE A 1 85 ? -9.797 17.156 10.391 1 96.94 85 ILE A N 1
ATOM 636 C CA . ILE A 1 85 ? -8.852 17.359 11.484 1 96.94 85 ILE A CA 1
ATOM 637 C C . ILE A 1 85 ? -9.047 18.75 12.078 1 96.94 85 ILE A C 1
ATOM 639 O O . ILE A 1 85 ? -9.516 19.672 11.398 1 96.94 85 ILE A O 1
ATOM 643 N N . ASP A 1 86 ? -8.742 18.875 13.367 1 96.19 86 ASP A N 1
ATOM 644 C CA . ASP A 1 86 ? -8.797 20.188 14.008 1 96.19 86 ASP A CA 1
ATOM 645 C C . ASP A 1 86 ? -7.965 21.219 13.242 1 96.19 86 ASP A C 1
ATOM 647 O O . ASP A 1 86 ? -6.742 21.094 13.156 1 96.19 86 ASP A O 1
ATOM 651 N N . SER A 1 87 ? -8.648 22.266 12.789 1 95.94 87 SER A N 1
ATOM 652 C CA . SER A 1 87 ? -8 23.266 11.938 1 95.94 87 SER A CA 1
ATOM 653 C C . SER A 1 87 ? -6.984 24.078 12.719 1 95.94 87 SER A C 1
ATOM 655 O O . SER A 1 87 ? -6.105 24.719 12.133 1 95.94 87 SER A O 1
ATOM 657 N N . ASP A 1 88 ? -7.109 24.062 13.992 1 95 88 ASP A N 1
ATOM 658 C CA . ASP A 1 88 ? -6.105 24.75 14.805 1 95 88 ASP A CA 1
ATOM 659 C C . ASP A 1 88 ? -4.762 24.031 14.734 1 95 88 ASP A C 1
ATOM 661 O O . ASP A 1 88 ? -3.717 24.625 15.008 1 95 88 ASP A O 1
ATOM 665 N N . VAL A 1 89 ? -4.812 22.766 14.406 1 96.25 89 VAL A N 1
ATOM 666 C CA . VAL A 1 89 ? -3.6 21.953 14.383 1 96.25 89 VAL A CA 1
ATOM 667 C C . VAL A 1 89 ? -3.078 21.844 12.953 1 96.25 89 VAL A C 1
ATOM 669 O O . VAL A 1 89 ? -1.869 21.906 12.719 1 96.25 89 VAL A O 1
ATOM 672 N N . CYS A 1 90 ? -3.947 21.688 12.031 1 97 90 CYS A N 1
ATOM 673 C CA . CYS A 1 90 ? -3.576 21.516 10.633 1 97 90 CYS A CA 1
ATOM 674 C C . CYS A 1 90 ? -4.75 21.828 9.711 1 97 90 CYS A C 1
ATOM 676 O O . CYS A 1 90 ? -5.902 21.562 10.055 1 97 90 CYS A O 1
ATOM 678 N N . GLU A 1 91 ? -4.473 22.391 8.523 1 98 91 GLU A N 1
ATOM 679 C CA . GLU A 1 91 ? -5.473 22.656 7.496 1 98 91 GLU A CA 1
ATOM 680 C C . GLU A 1 91 ? -5.074 22.031 6.16 1 98 91 GLU A C 1
ATOM 682 O O . GLU A 1 91 ? -4.484 22.703 5.309 1 98 91 GLU A O 1
ATOM 687 N N . PRO A 1 92 ? -5.457 20.781 6.004 1 98.25 92 PRO A N 1
ATOM 688 C CA . PRO A 1 92 ? -5.074 20.125 4.75 1 98.25 92 PRO A CA 1
ATOM 689 C C . PRO A 1 92 ? -5.73 20.766 3.525 1 98.25 92 PRO A C 1
ATOM 691 O O . PRO A 1 92 ? -6.898 21.156 3.58 1 98.25 92 PRO A O 1
ATOM 694 N N . VAL A 1 93 ? -4.984 20.859 2.443 1 98.31 93 VAL A N 1
ATOM 695 C CA . VAL A 1 93 ? -5.48 21.328 1.157 1 98.31 93 VAL A CA 1
ATOM 696 C C . VAL A 1 93 ? -5.141 20.328 0.064 1 98.31 93 VAL A C 1
ATOM 698 O O . VAL A 1 93 ? -4.059 19.734 0.072 1 98.31 93 VAL A O 1
ATOM 701 N N . ARG A 1 94 ? -6.066 20.203 -0.824 1 97.69 94 ARG A N 1
ATOM 702 C CA . ARG A 1 94 ? -5.875 19.297 -1.954 1 97.69 94 ARG A CA 1
ATOM 703 C C . ARG A 1 94 ? -5 19.938 -3.025 1 97.69 94 ARG A C 1
ATOM 705 O O . ARG A 1 94 ? -5.199 21.094 -3.381 1 97.69 94 ARG A O 1
ATOM 712 N N . LYS A 1 95 ? -4.051 19.188 -3.49 1 95.69 95 LYS A N 1
ATOM 713 C CA . LYS A 1 95 ? -3.188 19.594 -4.598 1 95.69 95 LYS A CA 1
ATOM 714 C C . LYS A 1 95 ? -3.062 18.484 -5.633 1 95.69 95 LYS A C 1
ATOM 716 O O . LYS A 1 95 ? -3.441 17.344 -5.371 1 95.69 95 LYS A O 1
ATOM 721 N N . VAL A 1 96 ? -2.605 18.844 -6.805 1 92 96 VAL A N 1
ATOM 722 C CA . VAL A 1 96 ? -2.334 17.891 -7.875 1 92 96 VAL A CA 1
ATOM 723 C C . VAL A 1 96 ? -0.898 18.062 -8.367 1 92 96 VAL A C 1
ATOM 725 O O . VAL A 1 96 ? -0.421 19.188 -8.531 1 92 96 VAL A O 1
ATOM 728 N N . TYR A 1 97 ? -0.186 16.906 -8.477 1 83.75 97 TYR A N 1
ATOM 729 C CA . TYR A 1 97 ? 1.165 17 -9.016 1 83.75 97 TYR A CA 1
ATOM 730 C C . TYR A 1 97 ? 1.151 17.578 -10.43 1 83.75 97 TYR A C 1
ATOM 732 O O . TYR A 1 97 ? 0.333 17.188 -11.258 1 83.75 97 TYR A O 1
ATOM 740 N N . PRO A 1 98 ? 2.051 18.516 -10.648 1 87.06 98 PRO A N 1
ATOM 741 C CA . PRO A 1 98 ? 2.043 19.172 -11.961 1 87.06 98 PRO A CA 1
ATOM 742 C C . PRO A 1 98 ? 2.172 18.172 -13.109 1 87.06 98 PRO A C 1
ATOM 744 O O . PRO A 1 98 ? 3.029 17.281 -13.07 1 87.06 98 PRO A O 1
ATOM 747 N N . GLY A 1 99 ? 1.319 18.219 -14.141 1 87.94 99 GLY A N 1
ATOM 748 C CA . GLY A 1 99 ? 1.39 17.406 -15.344 1 87.94 99 GLY A CA 1
ATOM 749 C C . GLY A 1 99 ? 0.82 16.016 -15.156 1 87.94 99 GLY A C 1
ATOM 750 O O . GLY A 1 99 ? 0.971 15.148 -16.031 1 87.94 99 GLY A O 1
ATOM 751 N N . THR A 1 100 ? 0.286 15.859 -13.945 1 83.31 100 THR A N 1
ATOM 752 C CA . THR A 1 100 ? -0.307 14.555 -13.68 1 83.31 100 THR A CA 1
ATOM 753 C C . THR A 1 100 ? -1.735 14.703 -13.164 1 83.31 100 THR A C 1
ATOM 755 O O . THR A 1 100 ? -2.217 15.82 -12.969 1 83.31 100 THR A O 1
ATOM 758 N N . ASP A 1 101 ? -2.475 13.539 -13.086 1 82.75 101 ASP A N 1
ATOM 759 C CA . ASP A 1 101 ? -3.793 13.516 -12.461 1 82.75 101 ASP A CA 1
ATOM 760 C C . ASP A 1 101 ? -3.715 12.977 -11.039 1 82.75 101 ASP A C 1
ATOM 762 O O . ASP A 1 101 ? -4.734 12.609 -10.445 1 82.75 101 ASP A O 1
ATOM 766 N N . VAL A 1 102 ? -2.512 12.914 -10.523 1 83.38 102 VAL A N 1
ATOM 767 C CA . VAL A 1 102 ? -2.316 12.375 -9.188 1 83.38 102 VAL A CA 1
ATOM 768 C C . VAL A 1 102 ? -2.543 13.469 -8.148 1 83.38 102 VAL A C 1
ATOM 770 O O . VAL A 1 102 ? -1.822 14.469 -8.125 1 83.38 102 VAL A O 1
ATOM 773 N N . ALA A 1 103 ? -3.566 13.227 -7.336 1 91.38 103 ALA A N 1
ATOM 774 C CA . ALA A 1 103 ? -3.918 14.195 -6.301 1 91.38 103 ALA A CA 1
ATOM 775 C C . ALA A 1 103 ? -3.32 13.805 -4.953 1 91.38 103 ALA A C 1
ATOM 777 O O . ALA A 1 103 ? -3.123 12.617 -4.676 1 91.38 103 ALA A O 1
ATOM 778 N N . TYR A 1 104 ? -2.996 14.812 -4.16 1 93.38 104 TYR A N 1
ATOM 779 C CA . TYR A 1 104 ? -2.582 14.633 -2.771 1 93.38 104 TYR A CA 1
ATOM 780 C C . TYR A 1 104 ? -3.094 15.766 -1.896 1 93.38 104 TYR A C 1
ATOM 782 O O . TYR A 1 104 ? -3.594 16.781 -2.404 1 93.38 104 TYR A O 1
ATOM 790 N N . TRP A 1 105 ? -3.098 15.523 -0.587 1 96.94 105 TRP A N 1
ATOM 791 C CA . TRP A 1 105 ? -3.438 16.547 0.396 1 96.94 105 TRP A CA 1
ATOM 792 C C . TRP A 1 105 ? -2.215 16.938 1.216 1 96.94 105 TRP A C 1
ATOM 794 O O . TRP A 1 105 ? -1.394 16.094 1.566 1 96.94 105 TRP A O 1
ATOM 804 N N . THR A 1 106 ? -2.121 18.219 1.476 1 97.19 106 THR A N 1
ATOM 805 C CA . THR A 1 106 ? -0.96 18.641 2.252 1 97.19 106 THR A CA 1
ATOM 806 C C . THR A 1 106 ? -1.338 19.734 3.238 1 97.19 106 THR A C 1
ATOM 808 O O . THR A 1 106 ? -2.314 20.453 3.025 1 97.19 106 THR A O 1
ATOM 811 N N . GLY A 1 107 ? -0.655 19.719 4.336 1 97.25 107 GLY A N 1
ATOM 812 C CA . GLY A 1 107 ? -0.805 20.734 5.367 1 97.25 107 GLY A CA 1
ATOM 813 C C . GLY A 1 107 ? 0.414 20.859 6.262 1 97.25 107 GLY A C 1
ATOM 814 O O . GLY A 1 107 ? 1.277 19.969 6.27 1 97.25 107 GLY A O 1
ATOM 815 N N . THR A 1 108 ? 0.476 21.969 6.934 1 97.25 108 THR A N 1
ATOM 816 C CA . THR A 1 108 ? 1.537 22.234 7.902 1 97.25 108 THR A CA 1
ATOM 817 C C . THR A 1 108 ? 1.009 22.109 9.328 1 97.25 108 THR A C 1
ATOM 819 O O . THR A 1 108 ? -0.076 22.594 9.641 1 97.25 108 THR A O 1
ATOM 822 N N . VAL A 1 109 ? 1.742 21.375 10.133 1 97.25 109 VAL A N 1
ATOM 823 C CA . VAL A 1 109 ? 1.382 21.266 11.539 1 97.25 109 VAL A CA 1
ATOM 824 C C . VAL A 1 109 ? 1.628 22.609 12.227 1 97.25 109 VAL A C 1
ATOM 826 O O . VAL A 1 109 ? 2.752 23.125 12.234 1 97.25 109 VAL A O 1
ATOM 829 N N . LYS A 1 110 ? 0.64 23.141 12.867 1 96.5 110 LYS A N 1
ATOM 830 C CA . LYS A 1 110 ? 0.709 24.516 13.375 1 96.5 110 LYS A CA 1
ATOM 831 C C . LYS A 1 110 ? 1.129 24.531 14.844 1 96.5 110 LYS A C 1
ATOM 833 O O . LYS A 1 110 ? 1.611 25.547 15.344 1 96.5 110 LYS A O 1
ATOM 838 N N . LYS A 1 111 ? 0.802 23.469 15.57 1 91.94 111 LYS A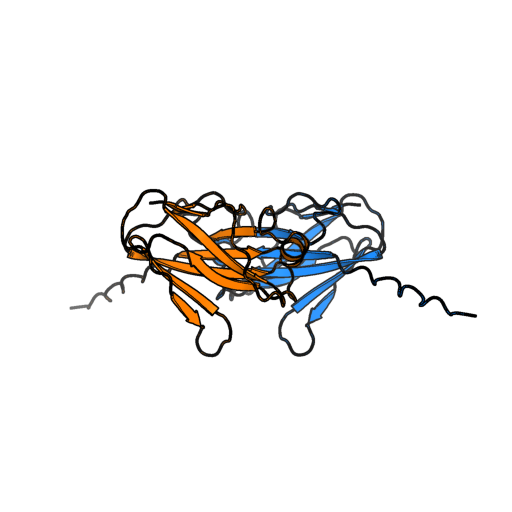 N 1
ATOM 839 C CA . LYS A 1 111 ? 1.096 23.438 17 1 91.94 111 LYS A CA 1
ATOM 840 C C . LYS A 1 111 ? 1.542 22.047 17.438 1 91.94 111 LYS A C 1
ATOM 842 O O . LYS A 1 111 ? 1.156 21.047 16.844 1 91.94 111 LYS A O 1
ATOM 847 N N . ASP A 1 112 ? 2.508 22.156 18.422 1 83.62 112 ASP A N 1
ATOM 848 C CA . ASP A 1 112 ? 2.857 20.906 19.078 1 83.62 112 ASP A CA 1
ATOM 849 C C . ASP A 1 112 ? 1.716 20.406 19.969 1 83.62 112 ASP A C 1
ATOM 851 O O . ASP A 1 112 ? 1.204 21.156 20.797 1 83.62 112 ASP A O 1
ATOM 855 N N . ALA A 1 113 ? 1.049 19.531 19.438 1 65.88 113 ALA A N 1
ATOM 856 C CA . ALA A 1 113 ? -0.101 19.094 20.234 1 65.88 113 ALA A CA 1
ATOM 857 C C . ALA A 1 113 ? -0.04 17.594 20.516 1 65.88 113 ALA A C 1
ATOM 859 O O . ALA A 1 113 ? 0.725 16.875 19.875 1 65.88 113 ALA A O 1
ATOM 860 N N . GLY A 1 114 ? -0.768 17.219 21.734 1 78.44 114 GLY A N 1
ATOM 861 C CA . GLY A 1 114 ? -1.074 15.805 21.938 1 78.44 114 GLY A CA 1
ATOM 862 C C . GLY A 1 114 ? -1.601 15.125 20.703 1 78.44 114 GLY A C 1
ATOM 863 O O . GLY A 1 114 ? -1.582 15.703 19.609 1 78.44 114 GLY A O 1
ATOM 864 N N . PRO A 1 115 ? -1.916 13.914 20.984 1 89.62 115 PRO A N 1
ATOM 865 C CA . PRO A 1 115 ? -2.475 13.234 19.812 1 89.62 115 PRO A CA 1
ATOM 866 C C . PRO A 1 115 ? -3.701 13.945 19.25 1 89.62 115 PRO A C 1
ATOM 868 O O . PRO A 1 115 ? -4.625 14.281 20 1 89.62 115 PRO A O 1
ATOM 871 N N . VAL A 1 116 ? -3.568 14.406 18.078 1 94.81 116 VAL A N 1
ATOM 872 C CA . VAL A 1 116 ? -4.703 14.945 17.344 1 94.81 116 VAL A CA 1
ATOM 873 C C . VAL A 1 116 ? -5.215 13.898 16.344 1 94.81 116 VAL A C 1
ATOM 875 O O . VAL A 1 116 ? -4.516 13.547 15.398 1 94.81 116 VAL A O 1
ATOM 878 N N . THR A 1 117 ? -6.438 13.492 16.641 1 96.38 117 THR A N 1
ATOM 879 C CA . THR A 1 117 ? -7.02 12.477 15.766 1 96.38 117 THR A CA 1
ATOM 880 C C . THR A 1 117 ? -7.602 13.109 14.508 1 96.38 117 THR A C 1
ATOM 882 O O . THR A 1 117 ? -7.953 14.297 14.508 1 96.38 117 THR A O 1
ATOM 885 N N . TYR A 1 118 ? -7.613 12.414 13.461 1 97.19 118 TYR A N 1
ATOM 886 C CA . TYR A 1 118 ? -8.25 12.867 12.227 1 97.19 118 TYR A CA 1
ATOM 887 C C . TYR A 1 118 ? -8.93 11.711 11.508 1 97.19 118 TYR A C 1
ATOM 889 O O . TYR A 1 118 ? -8.602 10.539 11.75 1 97.19 118 TYR A O 1
ATOM 897 N N . GLN A 1 119 ? -9.898 12.07 10.727 1 97.75 119 GLN A N 1
ATOM 898 C CA . GLN A 1 119 ? -10.602 11.125 9.875 1 97.75 119 GLN A CA 1
ATOM 899 C C . GLN A 1 119 ? -10.383 11.445 8.398 1 97.75 119 GLN A C 1
ATOM 901 O O . GLN A 1 119 ? -10.086 12.594 8.047 1 97.75 119 GLN A O 1
ATOM 906 N N . ILE A 1 120 ? -10.469 10.477 7.629 1 98.12 120 ILE A N 1
ATOM 907 C CA . ILE A 1 120 ? -10.344 10.641 6.184 1 98.12 120 ILE A CA 1
ATOM 908 C C . ILE A 1 120 ? -11.617 10.148 5.5 1 98.12 120 ILE A C 1
ATOM 910 O O . ILE A 1 120 ? -12.164 9.102 5.863 1 98.12 120 ILE A O 1
ATOM 914 N N . LYS A 1 121 ? -12.117 10.906 4.582 1 97.75 121 LYS A N 1
ATOM 915 C CA . LYS A 1 121 ? -13.195 10.484 3.691 1 97.75 121 LYS A CA 1
ATOM 916 C C . LYS A 1 121 ? -12.641 9.992 2.357 1 97.75 121 LYS A C 1
ATOM 918 O O . LYS A 1 121 ? -11.875 10.695 1.701 1 97.75 121 LYS A O 1
ATOM 923 N N . PHE A 1 122 ? -13.07 8.766 1.976 1 97.56 122 PHE A N 1
ATOM 924 C CA . PHE A 1 122 ? -12.586 8.172 0.737 1 97.56 122 PHE A CA 1
ATOM 925 C C . PHE A 1 122 ? -13.711 8.055 -0.284 1 97.56 122 PHE A C 1
ATOM 927 O O . PHE A 1 122 ? -14.828 7.656 0.057 1 97.56 122 PHE A O 1
ATOM 934 N N . LYS A 1 123 ? -13.391 8.422 -1.499 1 96.5 123 LYS A N 1
ATOM 935 C CA . LYS A 1 123 ? -14.195 8.008 -2.646 1 96.5 123 LYS A CA 1
ATOM 936 C C . LYS A 1 123 ? -13.68 6.703 -3.24 1 96.5 123 LYS A C 1
ATOM 938 O O . LYS A 1 123 ? -12.5 6.586 -3.568 1 96.5 123 LYS A O 1
ATOM 943 N N . LEU A 1 124 ? -14.57 5.762 -3.305 1 95.12 124 LEU A N 1
ATOM 944 C CA . LEU A 1 124 ? -14.188 4.449 -3.822 1 95.12 124 LEU A CA 1
ATOM 945 C C . LEU A 1 124 ? -15.008 4.094 -5.059 1 95.12 124 LEU A C 1
ATOM 947 O O . LEU A 1 124 ? -16.234 4.27 -5.074 1 95.12 124 LEU A O 1
ATOM 951 N N . GLY A 1 125 ? -14.312 3.568 -6.059 1 90.69 125 GLY A N 1
ATOM 952 C CA . GLY A 1 125 ? -15 3.123 -7.262 1 90.69 125 GLY A CA 1
ATOM 953 C C . GLY A 1 125 ? -15.914 4.176 -7.855 1 90.69 125 GLY A C 1
ATOM 954 O O . GLY A 1 125 ? -15.5 5.316 -8.07 1 90.69 125 GLY A O 1
ATOM 955 N N . THR A 1 126 ? -17.094 3.707 -8.148 1 86.69 126 THR A N 1
ATOM 956 C CA . THR A 1 126 ? -18.062 4.609 -8.758 1 86.69 126 THR A CA 1
ATOM 957 C C . THR A 1 126 ? -19.062 5.109 -7.715 1 86.69 126 THR A C 1
ATOM 959 O O . THR A 1 126 ? -20.062 5.754 -8.062 1 86.69 126 THR A O 1
ATOM 962 N N . ARG A 1 127 ? -18.766 4.75 -6.504 1 85.19 127 ARG A N 1
ATOM 963 C CA . ARG A 1 127 ? -19.641 5.211 -5.441 1 85.19 127 ARG A CA 1
ATOM 964 C C . ARG A 1 127 ? -19.625 6.73 -5.332 1 85.19 127 ARG A C 1
ATOM 966 O O . ARG A 1 127 ? -18.562 7.344 -5.297 1 85.19 127 ARG A O 1
ATOM 973 N N . ASP A 1 128 ? -20.734 7.332 -5.234 1 84.69 128 ASP A N 1
ATOM 974 C CA . ASP A 1 128 ? -20.844 8.789 -5.184 1 84.69 128 ASP A CA 1
ATOM 975 C C . ASP A 1 128 ? -20.516 9.312 -3.789 1 84.69 128 ASP A C 1
ATOM 977 O O . ASP A 1 128 ? -19.812 10.312 -3.65 1 84.69 128 ASP A O 1
ATOM 981 N N . GLU A 1 129 ? -21.094 8.562 -2.818 1 93.94 129 GLU A N 1
ATOM 982 C CA . GLU A 1 129 ? -20.906 9.039 -1.45 1 93.94 129 GLU A CA 1
ATOM 983 C C . GLU A 1 129 ? -19.594 8.531 -0.869 1 93.94 129 GLU A C 1
ATOM 985 O O . GLU A 1 129 ? -19.312 7.328 -0.892 1 93.94 129 GLU A O 1
ATOM 990 N N . PRO A 1 130 ? -18.797 9.453 -0.355 1 95.75 130 PRO A N 1
ATOM 991 C CA . PRO A 1 130 ? -17.562 9.008 0.276 1 95.75 130 PRO A CA 1
ATOM 992 C C . PRO A 1 130 ? -17.797 8.18 1.532 1 95.75 130 PRO A C 1
ATOM 994 O O . PRO A 1 130 ? -18.859 8.273 2.145 1 95.75 130 PRO A O 1
ATOM 997 N N . ILE A 1 131 ? -16.891 7.312 1.833 1 95.81 131 ILE A N 1
ATOM 998 C CA . ILE A 1 131 ? -16.906 6.527 3.064 1 95.81 131 ILE A CA 1
ATOM 999 C C . ILE A 1 131 ? -15.891 7.098 4.051 1 95.81 131 ILE A C 1
ATOM 1001 O O . ILE A 1 131 ? -14.711 7.246 3.721 1 95.81 131 ILE A O 1
ATOM 1005 N N . THR A 1 132 ? -16.312 7.418 5.227 1 95.19 132 THR A N 1
ATOM 1006 C CA . THR A 1 132 ? -15.445 7.988 6.262 1 95.19 132 THR A CA 1
ATOM 1007 C C . THR A 1 132 ? -14.844 6.887 7.129 1 95.19 132 THR A C 1
ATOM 1009 O O . THR A 1 132 ? -15.516 5.91 7.465 1 95.19 132 THR A O 1
ATOM 1012 N N . THR A 1 133 ? -13.578 7.102 7.434 1 95.25 133 THR A N 1
ATOM 1013 C CA . THR A 1 133 ? -12.961 6.152 8.352 1 95.25 133 THR A CA 1
ATOM 1014 C C . THR A 1 133 ? -13.648 6.184 9.711 1 95.25 133 THR A C 1
ATOM 1016 O O . THR A 1 133 ? -14.039 7.246 10.195 1 95.25 133 THR A O 1
ATOM 1019 N N . THR A 1 134 ? -13.852 5 10.297 1 88.75 134 THR A N 1
ATOM 1020 C CA . THR A 1 134 ? -14.461 4.906 11.617 1 88.75 134 THR A CA 1
ATOM 1021 C C . THR A 1 134 ? -13.406 5.02 12.711 1 88.75 134 THR A C 1
ATOM 1023 O O . THR A 1 134 ? -13.633 5.652 13.742 1 88.75 134 THR A O 1
ATOM 1026 N N . LEU A 1 135 ? -12.344 4.281 12.516 1 85.75 135 LEU A N 1
ATOM 1027 C CA . LEU A 1 135 ? -11.195 4.484 13.391 1 85.75 135 LEU A CA 1
ATOM 1028 C C . LEU A 1 135 ? -10.352 5.664 12.922 1 85.75 135 LEU A C 1
ATOM 1030 O O . LEU A 1 135 ? -10.422 6.055 11.75 1 85.75 135 LEU A O 1
ATOM 1034 N N . SER A 1 136 ? -9.602 6.184 13.984 1 90.5 136 SER A N 1
ATOM 1035 C CA . SER A 1 136 ? -8.891 7.398 13.617 1 90.5 136 SER A CA 1
ATOM 1036 C C . SER A 1 136 ? -7.383 7.227 13.773 1 90.5 136 SER A C 1
ATOM 1038 O O . SER A 1 136 ? -6.922 6.602 14.734 1 90.5 136 SER A O 1
ATOM 1040 N N . SER A 1 137 ? -6.711 7.723 12.773 1 96.06 137 SER A N 1
ATOM 1041 C CA . SER A 1 137 ? -5.277 7.977 12.883 1 96.06 137 SER A CA 1
ATOM 1042 C C . SER A 1 137 ? -5.004 9.305 13.594 1 96.06 137 SER A C 1
ATOM 1044 O O . SER A 1 137 ? -5.922 10.094 13.805 1 96.06 137 SER A O 1
ATOM 1046 N N . SER A 1 138 ? -3.746 9.469 14.055 1 97.56 138 SER A N 1
ATOM 1047 C CA . SER A 1 138 ? -3.467 10.672 14.828 1 97.56 138 SER A CA 1
ATOM 1048 C C . SER A 1 138 ? -2.08 11.227 14.508 1 97.56 138 SER A C 1
ATOM 1050 O O . SER A 1 138 ? -1.191 10.477 14.086 1 97.56 138 SER A O 1
ATOM 1052 N N . LEU A 1 139 ? -1.961 12.508 14.57 1 96.44 139 LEU A N 1
ATOM 1053 C CA . LEU A 1 139 ? -0.667 13.164 14.719 1 96.44 139 LEU A CA 1
ATOM 1054 C C . LEU A 1 139 ? -0.274 13.273 16.188 1 96.44 139 LEU A C 1
ATOM 1056 O O . LEU A 1 139 ? -1.069 13.719 17.016 1 96.44 139 LEU A O 1
ATOM 1060 N N . VAL A 1 140 ? 0.952 12.688 16.406 1 95.25 140 VAL A N 1
ATOM 1061 C CA . VAL A 1 140 ? 1.387 12.68 17.797 1 95.25 140 VAL A CA 1
ATOM 1062 C C . VAL A 1 140 ? 2.701 13.445 17.938 1 95.25 140 VAL A C 1
ATOM 1064 O O . VAL A 1 140 ? 3.568 13.359 17.062 1 95.25 140 VAL A O 1
ATOM 1067 N N . GLY A 1 141 ? 2.879 14.414 18.719 1 86.5 141 GLY A N 1
ATOM 1068 C CA . GLY A 1 141 ? 4.055 15.234 18.984 1 86.5 141 GLY A CA 1
ATOM 1069 C C . GLY A 1 141 ? 5.258 14.43 19.422 1 86.5 141 GLY A C 1
ATOM 1070 O O . GLY A 1 141 ? 5.117 13.289 19.859 1 86.5 141 GLY A O 1
ATOM 1071 N N . MET B 1 1 ? -38.875 -23.125 -25.359 1 32.97 1 MET B N 1
ATOM 1072 C CA . MET B 1 1 ? -37.656 -23.594 -24.672 1 32.97 1 MET B CA 1
ATOM 1073 C C . MET B 1 1 ? -36.844 -22.422 -24.172 1 32.97 1 MET B C 1
ATOM 1075 O O . MET B 1 1 ? -36.281 -21.688 -24.984 1 32.97 1 MET B O 1
ATOM 1079 N N . THR B 1 2 ? -37.281 -21.672 -23.172 1 44 2 THR B N 1
ATOM 1080 C CA . THR B 1 2 ? -36.688 -20.438 -22.641 1 44 2 THR B CA 1
ATOM 1081 C C . THR B 1 2 ? -35.219 -20.688 -22.219 1 44 2 THR B C 1
ATOM 1083 O O . THR B 1 2 ? -34.969 -21.578 -21.391 1 44 2 THR B O 1
ATOM 1086 N N . THR B 1 3 ? -34.312 -20.578 -23.141 1 42.66 3 THR B N 1
ATOM 1087 C CA . THR B 1 3 ? -32.906 -20.781 -22.906 1 42.66 3 THR B CA 1
ATOM 1088 C C . THR B 1 3 ? -32.438 -20.031 -21.656 1 42.66 3 THR B C 1
ATOM 1090 O O . THR B 1 3 ? -32.625 -18.828 -21.547 1 42.66 3 THR B O 1
ATOM 1093 N N . LYS B 1 4 ? -32.562 -20.688 -20.594 1 46.03 4 LYS B N 1
ATOM 1094 C CA . LYS B 1 4 ? -31.969 -20.156 -19.359 1 46.03 4 LYS B CA 1
ATOM 1095 C C . LYS B 1 4 ? -30.609 -19.516 -19.641 1 46.03 4 LYS B C 1
ATOM 1097 O O . LYS B 1 4 ? -29.75 -20.109 -20.297 1 46.03 4 LYS B O 1
ATOM 1102 N N . PRO B 1 5 ? -30.547 -18.25 -19.703 1 42.66 5 PRO B N 1
ATOM 1103 C CA . PRO B 1 5 ? -29.203 -17.703 -19.906 1 42.66 5 PRO B CA 1
ATOM 1104 C C . PRO B 1 5 ? -28.125 -18.484 -19.141 1 42.66 5 PRO B C 1
ATOM 1106 O O . PRO B 1 5 ? -28.359 -18.906 -18 1 42.66 5 PRO B O 1
ATOM 1109 N N . ARG B 1 6 ? -27.406 -19.406 -19.75 1 31.27 6 ARG B N 1
ATOM 1110 C CA . ARG B 1 6 ? -26.25 -20.016 -19.109 1 31.27 6 ARG B CA 1
ATOM 1111 C C . ARG B 1 6 ? -25.609 -19.062 -18.109 1 31.27 6 ARG B C 1
ATOM 1113 O O . ARG B 1 6 ? -25.359 -17.906 -18.438 1 31.27 6 ARG B O 1
ATOM 1120 N N . ARG B 1 7 ? -25.969 -19.094 -16.922 1 39.22 7 ARG B N 1
ATOM 1121 C CA . ARG B 1 7 ? -25.203 -18.422 -15.883 1 39.22 7 ARG B CA 1
ATOM 1122 C C . ARG B 1 7 ? -23.719 -18.328 -16.281 1 39.22 7 ARG B C 1
ATOM 1124 O O . ARG B 1 7 ? -23.047 -19.344 -16.406 1 39.22 7 ARG B O 1
ATOM 1131 N N . GLU B 1 8 ? -23.328 -17.625 -17.312 1 42.22 8 GLU B N 1
ATOM 1132 C CA . GLU B 1 8 ? -21.906 -17.469 -17.625 1 42.22 8 GLU B CA 1
ATOM 1133 C C . GLU B 1 8 ? -21.047 -17.734 -16.391 1 42.22 8 GLU B C 1
ATOM 1135 O O . GLU B 1 8 ? -21.359 -17.266 -15.297 1 42.22 8 GLU B O 1
ATOM 1140 N N . ALA B 1 9 ? -20.484 -18.844 -16.203 1 43.22 9 ALA B N 1
ATOM 1141 C CA . ALA B 1 9 ? -19.578 -19.25 -15.141 1 43.22 9 ALA B CA 1
ATOM 1142 C C . ALA B 1 9 ? -18.766 -18.062 -14.625 1 43.22 9 ALA B C 1
ATOM 1144 O O . ALA B 1 9 ? -18.203 -17.297 -15.414 1 43.22 9 ALA B O 1
ATOM 1145 N N . ALA B 1 10 ? -19.141 -17.328 -13.781 1 48.41 10 ALA B N 1
ATOM 1146 C CA . ALA B 1 10 ? -18.531 -16.172 -13.156 1 48.41 10 ALA B CA 1
ATOM 1147 C C . ALA B 1 10 ? -17.016 -16.328 -13.062 1 48.41 10 ALA B C 1
ATOM 1149 O O . ALA B 1 10 ? -16.531 -17.281 -12.461 1 48.41 10 ALA B O 1
ATOM 1150 N N . VAL B 1 11 ? -16.25 -16.047 -14.242 1 57.31 11 VAL B N 1
ATOM 1151 C CA . VAL B 1 11 ? -14.789 -16.156 -14.297 1 57.31 11 VAL B CA 1
ATOM 1152 C C . VAL B 1 11 ? -14.188 -15.711 -12.969 1 57.31 11 VAL B C 1
ATOM 1154 O O . VAL B 1 11 ? -14.5 -14.633 -12.469 1 57.31 11 VAL B O 1
ATOM 1157 N N . LYS B 1 12 ? -13.711 -16.719 -12.227 1 78.12 12 LYS B N 1
ATOM 1158 C CA . LYS B 1 12 ? -13.031 -16.453 -10.961 1 78.12 12 LYS B CA 1
ATOM 1159 C C . LYS B 1 12 ? -11.984 -15.359 -11.109 1 78.12 12 LYS B C 1
ATOM 1161 O O . LYS B 1 12 ? -11.148 -15.414 -12.023 1 78.12 12 LYS B O 1
ATOM 1166 N N . ARG B 1 13 ? -12.07 -14.328 -10.438 1 84.69 13 ARG B N 1
ATOM 1167 C CA . ARG B 1 13 ? -11.125 -13.227 -10.477 1 84.69 13 ARG B CA 1
ATOM 1168 C C . ARG B 1 13 ? -9.758 -13.656 -9.953 1 84.69 13 ARG B C 1
ATOM 1170 O O . ARG B 1 13 ? -9.664 -14.469 -9.039 1 84.69 13 ARG B O 1
ATOM 1177 N N . PRO B 1 14 ? -8.711 -13.266 -10.641 1 91.25 14 PRO B N 1
ATOM 1178 C CA . PRO B 1 14 ? -7.371 -13.562 -10.117 1 91.25 14 PRO B CA 1
ATOM 1179 C C . PRO B 1 14 ? -7.176 -13.086 -8.688 1 91.25 14 PRO B C 1
ATOM 1181 O O . PRO B 1 14 ? -7.816 -12.117 -8.258 1 91.25 14 PRO B O 1
ATOM 1184 N N . ILE B 1 15 ? -6.457 -13.836 -7.941 1 93.19 15 ILE B N 1
ATOM 1185 C CA . ILE B 1 15 ? -5.98 -13.359 -6.648 1 93.19 15 ILE B CA 1
ATOM 1186 C C . ILE B 1 15 ? -4.848 -12.359 -6.855 1 93.19 15 ILE B C 1
ATOM 1188 O O . ILE B 1 15 ? -3.781 -12.711 -7.367 1 93.19 15 ILE B O 1
ATOM 1192 N N . SER B 1 16 ? -5.062 -11.195 -6.492 1 93.19 16 SER B N 1
ATOM 1193 C CA . SER B 1 16 ? -4.051 -10.156 -6.648 1 93.19 16 SER B CA 1
ATOM 1194 C C . SER B 1 16 ? -3.207 -10.016 -5.387 1 93.19 16 SER B C 1
ATOM 1196 O O . SER B 1 16 ? -3.746 -9.859 -4.289 1 93.19 16 SER B O 1
ATOM 1198 N N . ILE B 1 17 ? -1.934 -10.141 -5.543 1 96.25 17 ILE B N 1
ATOM 1199 C CA . ILE B 1 17 ? -0.966 -9.867 -4.484 1 96.25 17 ILE B CA 1
ATOM 1200 C C . ILE B 1 17 ? -0.305 -8.516 -4.723 1 96.25 17 ILE B C 1
ATOM 1202 O O . ILE B 1 17 ? 0.211 -8.25 -5.812 1 96.25 17 ILE B O 1
ATOM 1206 N N . THR B 1 18 ? -0.339 -7.652 -3.756 1 95.38 18 THR B N 1
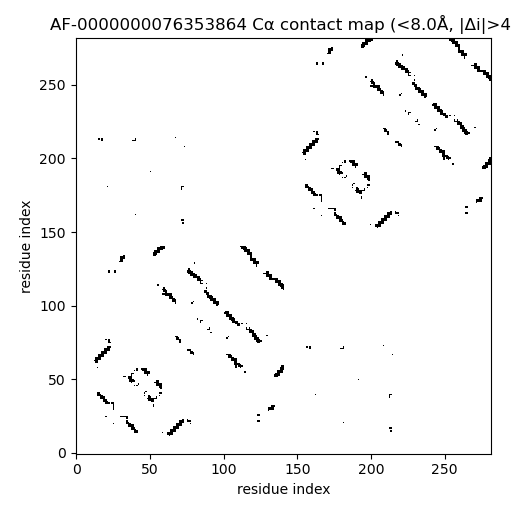ATOM 1207 C CA . THR B 1 18 ? 0.263 -6.328 -3.859 1 95.38 18 THR B CA 1
ATOM 1208 C C . THR B 1 18 ? 1.369 -6.152 -2.824 1 95.38 18 THR B C 1
ATOM 1210 O O . THR B 1 18 ? 1.138 -6.32 -1.625 1 95.38 18 THR B O 1
ATOM 1213 N N . ALA B 1 19 ? 2.541 -5.867 -3.34 1 96.38 19 ALA B N 1
ATOM 1214 C CA . ALA B 1 19 ? 3.66 -5.477 -2.486 1 96.38 19 ALA B CA 1
ATOM 1215 C C . ALA B 1 19 ? 3.688 -3.965 -2.275 1 96.38 19 ALA B C 1
ATOM 1217 O O . ALA B 1 19 ? 3.842 -3.201 -3.232 1 96.38 19 ALA B O 1
ATOM 1218 N N . VAL B 1 20 ? 3.48 -3.553 -1.094 1 93.62 20 VAL B N 1
ATOM 1219 C CA . VAL B 1 20 ? 3.654 -2.15 -0.727 1 93.62 20 VAL B CA 1
ATOM 1220 C C . VAL B 1 20 ? 5.059 -1.935 -0.163 1 93.62 20 VAL B C 1
ATOM 1222 O O . VAL B 1 20 ? 5.449 -2.58 0.812 1 93.62 20 VAL B O 1
ATOM 1225 N N . VAL B 1 21 ? 5.777 -0.99 -0.765 1 94.31 21 VAL B N 1
ATOM 1226 C CA . VAL B 1 21 ? 7.207 -0.893 -0.484 1 94.31 21 VAL B CA 1
ATOM 1227 C C . VAL B 1 21 ? 7.527 0.489 0.081 1 94.31 21 VAL B C 1
ATOM 1229 O O . VAL B 1 21 ? 7.145 1.508 -0.497 1 94.31 21 VAL B O 1
ATOM 1232 N N . ASP B 1 22 ? 8.125 0.542 1.304 1 92.12 22 ASP B N 1
ATOM 1233 C CA . ASP B 1 22 ? 8.852 1.726 1.749 1 92.12 22 ASP B CA 1
ATOM 1234 C C . ASP B 1 22 ? 10.172 1.876 0.995 1 92.12 22 ASP B C 1
ATOM 1236 O O . ASP B 1 22 ? 11.219 1.439 1.475 1 92.12 22 ASP B O 1
ATOM 1240 N N . ALA B 1 23 ? 10.078 2.508 -0.212 1 92.12 23 ALA B N 1
ATOM 1241 C CA . ALA B 1 23 ? 11.203 2.537 -1.143 1 92.12 23 ALA B CA 1
ATOM 1242 C C . ALA B 1 23 ? 12.367 3.342 -0.571 1 92.12 23 ALA B C 1
ATOM 1244 O O . ALA B 1 23 ? 13.523 2.939 -0.69 1 92.12 23 ALA B O 1
ATOM 1245 N N . VAL B 1 24 ? 12.078 4.441 0.021 1 87.5 24 VAL B N 1
ATOM 1246 C CA . VAL B 1 24 ? 13.109 5.297 0.585 1 87.5 24 VAL B CA 1
ATOM 1247 C C . VAL B 1 24 ? 13.867 4.547 1.682 1 87.5 24 VAL B C 1
ATOM 1249 O O . VAL B 1 24 ? 15.094 4.52 1.689 1 87.5 24 VAL B O 1
ATOM 1252 N N . GLY B 1 25 ? 13.062 3.91 2.564 1 89.12 25 GLY B N 1
ATOM 1253 C CA . GLY B 1 25 ? 13.688 3.148 3.633 1 89.12 25 GLY B CA 1
ATOM 1254 C C . GLY B 1 25 ? 14.492 1.966 3.129 1 89.12 25 GLY B C 1
ATOM 1255 O O . GLY B 1 25 ? 15.602 1.708 3.613 1 89.12 25 GLY B O 1
ATOM 1256 N N . ALA B 1 26 ? 13.945 1.254 2.166 1 93.38 26 ALA B N 1
ATOM 1257 C CA . ALA B 1 26 ? 14.609 0.078 1.609 1 93.38 26 ALA B CA 1
ATOM 1258 C C . ALA B 1 26 ? 15.922 0.46 0.927 1 93.38 26 ALA B C 1
ATOM 1260 O O . ALA B 1 26 ? 16.922 -0.238 1.067 1 93.38 26 ALA B O 1
ATOM 1261 N N . LEU B 1 27 ? 15.922 1.544 0.164 1 91.19 27 LEU B N 1
ATOM 1262 C CA . LEU B 1 27 ? 17.125 2.018 -0.522 1 91.19 27 LEU B CA 1
ATOM 1263 C C . LEU B 1 27 ? 18.203 2.4 0.479 1 91.19 27 LEU B C 1
ATOM 1265 O O . LEU B 1 27 ? 19.375 2.035 0.307 1 91.19 27 LEU B O 1
ATOM 1269 N N . ALA B 1 28 ? 17.797 3.137 1.483 1 89.12 28 ALA B N 1
ATOM 1270 C CA . ALA B 1 28 ? 18.75 3.566 2.512 1 89.12 28 ALA B CA 1
ATOM 1271 C C . ALA B 1 28 ? 19.344 2.369 3.244 1 89.12 28 ALA B C 1
ATOM 1273 O O . ALA B 1 28 ? 20.531 2.352 3.547 1 89.12 28 ALA B O 1
ATOM 1274 N N . ALA B 1 29 ? 18.531 1.352 3.512 1 91.56 29 ALA B N 1
ATOM 1275 C CA . ALA B 1 29 ? 18.953 0.169 4.25 1 91.56 29 ALA B CA 1
ATOM 1276 C C . ALA B 1 29 ? 19.703 -0.81 3.342 1 91.56 29 ALA B C 1
ATOM 1278 O O . ALA B 1 29 ? 20.438 -1.666 3.816 1 91.56 29 ALA B O 1
ATOM 1279 N N . GLY B 1 30 ? 19.5 -0.709 2.084 1 92.5 30 GLY B N 1
ATOM 1280 C CA . GLY B 1 30 ? 20.047 -1.651 1.121 1 92.5 30 GLY B CA 1
ATOM 1281 C C . GLY B 1 30 ? 19.391 -3.023 1.197 1 92.5 30 GLY B C 1
ATOM 1282 O O . GLY B 1 30 ? 20 -4.023 0.806 1 92.5 30 GLY B O 1
ATOM 1283 N N . ASP B 1 31 ? 18.328 -3.109 1.77 1 95.06 31 ASP B N 1
ATOM 1284 C CA . ASP B 1 31 ? 17.609 -4.371 1.897 1 95.06 31 ASP B CA 1
ATOM 1285 C C . ASP B 1 31 ? 16.109 -4.133 2.068 1 95.06 31 ASP B C 1
ATOM 1287 O O . ASP B 1 31 ? 15.672 -3 2.281 1 95.06 31 ASP B O 1
ATOM 1291 N N . MET B 1 32 ? 15.305 -5.211 1.901 1 94.88 32 MET B N 1
ATOM 1292 C CA . MET B 1 32 ? 13.852 -5.09 1.931 1 94.88 32 MET B CA 1
ATOM 1293 C C . MET B 1 32 ? 13.312 -5.328 3.338 1 94.88 32 MET B C 1
ATOM 1295 O O . MET B 1 32 ? 12.148 -5.043 3.617 1 94.88 32 MET B O 1
ATOM 1299 N N . ARG B 1 33 ? 14.109 -5.863 4.242 1 94.12 33 ARG B N 1
ATOM 1300 C CA . ARG B 1 33 ? 13.633 -6.246 5.566 1 94.12 33 ARG B CA 1
ATOM 1301 C C . ARG B 1 33 ? 13.094 -5.039 6.324 1 94.12 33 ARG B C 1
ATOM 1303 O O . ARG B 1 33 ? 13.797 -4.043 6.492 1 94.12 33 ARG B O 1
ATOM 1310 N N . GLY B 1 34 ? 11.898 -5.176 6.801 1 91.31 34 GLY B N 1
ATOM 1311 C CA . GLY B 1 34 ? 11.273 -4.098 7.547 1 91.31 34 GLY B CA 1
ATOM 1312 C C . GLY B 1 34 ? 10.703 -3.01 6.656 1 91.31 34 GLY B C 1
ATOM 1313 O O . GLY B 1 34 ? 10.148 -2.023 7.145 1 91.31 34 GLY B O 1
ATOM 1314 N N . HIS B 1 35 ? 10.773 -3.184 5.316 1 92.94 35 HIS B N 1
ATOM 1315 C CA . HIS B 1 35 ? 10.367 -2.129 4.395 1 92.94 35 HIS B CA 1
ATOM 1316 C C . HIS B 1 35 ? 9.422 -2.666 3.326 1 92.94 35 HIS B C 1
ATOM 1318 O O . HIS B 1 35 ? 9.18 -2.004 2.314 1 92.94 35 HIS B O 1
ATOM 1324 N N . LEU B 1 36 ? 8.984 -3.842 3.516 1 95.38 36 LEU B N 1
ATOM 1325 C CA . LEU B 1 36 ? 8.078 -4.52 2.594 1 95.38 36 LEU B CA 1
ATOM 1326 C C . LEU B 1 36 ? 6.82 -4.992 3.312 1 95.38 36 LEU B C 1
ATOM 1328 O O . LEU B 1 36 ? 6.906 -5.645 4.355 1 95.38 36 LEU B O 1
ATOM 1332 N N . TYR B 1 37 ? 5.648 -4.672 2.719 1 94.75 37 TYR B N 1
ATOM 1333 C CA . TYR B 1 37 ? 4.348 -5.07 3.25 1 94.75 37 TYR B CA 1
ATOM 1334 C C . TYR B 1 37 ? 3.51 -5.758 2.18 1 94.75 37 TYR B C 1
ATOM 1336 O O . TYR B 1 37 ? 3.184 -5.152 1.154 1 94.75 37 TYR B O 1
ATOM 1344 N N . MET B 1 38 ? 3.125 -6.969 2.469 1 96.38 38 MET B N 1
ATOM 1345 C CA . MET B 1 38 ? 2.469 -7.789 1.453 1 96.38 38 MET B CA 1
ATOM 1346 C C . MET B 1 38 ? 0.98 -7.938 1.752 1 96.38 38 MET B C 1
ATOM 1348 O O . MET B 1 38 ? 0.589 -8.109 2.906 1 96.38 38 MET B O 1
ATOM 1352 N N . TYR B 1 39 ? 0.192 -7.82 0.667 1 95.12 39 TYR B N 1
ATOM 1353 C CA . TYR B 1 39 ? -1.255 -7.98 0.76 1 95.12 39 TYR B CA 1
ATOM 1354 C C . TYR B 1 39 ? -1.783 -8.828 -0.392 1 95.12 39 TYR B C 1
ATOM 1356 O O . TYR B 1 39 ? -1.124 -8.961 -1.426 1 95.12 39 TYR B O 1
ATOM 1364 N N . ASP B 1 40 ? -2.934 -9.43 -0.197 1 94.12 40 ASP B N 1
ATOM 1365 C CA . ASP B 1 40 ? -3.641 -10.023 -1.326 1 94.12 40 ASP B CA 1
ATOM 1366 C C . ASP B 1 40 ? -5.148 -9.812 -1.206 1 94.12 40 ASP B C 1
ATOM 1368 O O . ASP B 1 40 ? -5.621 -9.242 -0.223 1 94.12 40 ASP B O 1
ATOM 1372 N N . THR B 1 41 ? -5.891 -10.164 -2.238 1 88.75 41 THR B N 1
ATOM 1373 C CA . THR B 1 41 ? -7.332 -9.945 -2.281 1 88.75 41 THR B CA 1
ATOM 1374 C C . THR B 1 41 ? -8.086 -11.18 -1.787 1 88.75 41 THR B C 1
ATOM 1376 O O . THR B 1 41 ? -9.281 -11.32 -2.041 1 88.75 41 THR B O 1
ATOM 1379 N N . ASN B 1 42 ? -7.449 -12.086 -1.19 1 91.69 42 ASN B N 1
ATOM 1380 C CA . ASN B 1 42 ? -8.094 -13.336 -0.786 1 91.69 42 ASN B CA 1
ATOM 1381 C C . ASN B 1 42 ? -8.117 -13.484 0.731 1 91.69 42 ASN B C 1
ATOM 1383 O O . ASN B 1 42 ? -7.938 -14.594 1.25 1 91.69 42 ASN B O 1
ATOM 1387 N N . LYS B 1 43 ? -8.195 -12.367 1.417 1 89.44 43 LYS B N 1
ATOM 1388 C CA . LYS B 1 43 ? -8.32 -12.422 2.871 1 89.44 43 LYS B CA 1
ATOM 1389 C C . LYS B 1 43 ? -9.523 -13.266 3.287 1 89.44 43 LYS B C 1
ATOM 1391 O O . LYS B 1 43 ? -9.414 -14.117 4.168 1 89.44 43 LYS B O 1
ATOM 1396 N N . SER B 1 44 ? -10.656 -13.047 2.664 1 86.69 44 SER B N 1
ATOM 1397 C CA . SER B 1 44 ? -11.875 -13.781 2.99 1 86.69 44 SER B CA 1
ATOM 1398 C C . SER B 1 44 ? -11.742 -15.258 2.652 1 86.69 44 SER B C 1
ATOM 1400 O O . SER B 1 44 ? -12.453 -16.094 3.213 1 86.69 44 SER B O 1
ATOM 1402 N N . GLY B 1 45 ? -10.836 -15.609 1.739 1 91.19 45 GLY B N 1
ATOM 1403 C CA . GLY B 1 45 ? -10.586 -17 1.373 1 91.19 45 GLY B CA 1
ATOM 1404 C C . GLY B 1 45 ? -9.648 -17.703 2.334 1 91.19 45 GLY B C 1
ATOM 1405 O O . GLY B 1 45 ? -9.469 -18.922 2.246 1 91.19 45 GLY B O 1
ATOM 1406 N N . GLY B 1 46 ? -9.031 -16.953 3.258 1 93.69 46 GLY B N 1
ATOM 1407 C CA . GLY B 1 46 ? -8.234 -17.609 4.281 1 93.69 46 GLY B CA 1
ATOM 1408 C C . GLY B 1 46 ? -6.773 -17.188 4.258 1 93.69 46 GLY B C 1
ATOM 1409 O O . GLY B 1 46 ? -5.961 -17.703 5.023 1 93.69 46 GLY B O 1
ATOM 1410 N N . SER B 1 47 ? -6.402 -16.281 3.359 1 95.25 47 SER B N 1
ATOM 1411 C CA . SER B 1 47 ? -5.035 -15.766 3.389 1 95.25 47 SER B CA 1
ATOM 1412 C C . SER B 1 47 ? -4.707 -15.141 4.742 1 95.25 47 SER B C 1
ATOM 1414 O O . SER B 1 47 ? -5.59 -14.602 5.41 1 95.25 47 SER B O 1
ATOM 1416 N N . THR B 1 48 ? -3.416 -15.227 5.148 1 95 48 THR B N 1
ATOM 1417 C CA . THR B 1 48 ? -2.963 -14.688 6.426 1 95 48 THR B CA 1
ATOM 1418 C C . THR B 1 48 ? -1.638 -13.953 6.266 1 95 48 THR B C 1
ATOM 1420 O O . THR B 1 48 ? -1.026 -13.984 5.195 1 95 48 THR B O 1
ATOM 1423 N N . GLY B 1 49 ? -1.302 -13.203 7.363 1 94.69 49 GLY B N 1
ATOM 1424 C CA . GLY B 1 49 ? -0.023 -12.508 7.359 1 94.69 49 GLY B CA 1
ATOM 1425 C C . GLY B 1 49 ? -0.081 -11.156 6.676 1 94.69 49 GLY B C 1
ATOM 1426 O O . GLY B 1 49 ? 0.932 -10.664 6.172 1 94.69 49 GLY B O 1
ATOM 1427 N N . PHE B 1 50 ? -1.247 -10.57 6.512 1 92.56 50 PHE B N 1
ATOM 1428 C CA . PHE B 1 50 ? -1.435 -9.289 5.848 1 92.56 50 PHE B CA 1
ATOM 1429 C C . PHE B 1 50 ? -0.575 -8.211 6.496 1 92.56 50 PHE B C 1
ATOM 1431 O O . PHE B 1 50 ? -0.482 -8.133 7.723 1 92.56 50 PHE B O 1
ATOM 1438 N N . GLY B 1 51 ? 0.127 -7.449 5.598 1 92.19 51 GLY B N 1
ATOM 1439 C CA . GLY B 1 51 ? 0.906 -6.32 6.086 1 92.19 51 GLY B CA 1
ATOM 1440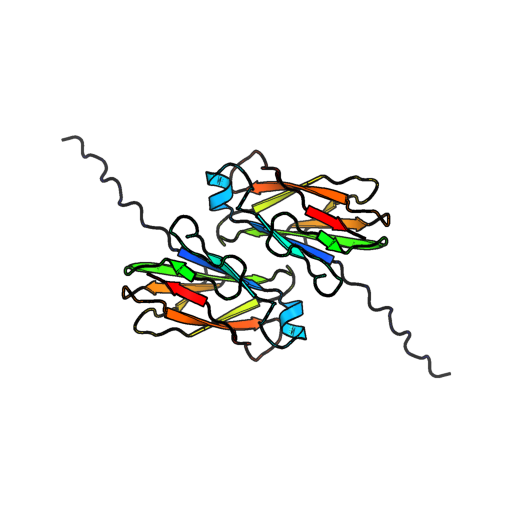 C C . GLY B 1 51 ? 2.299 -6.711 6.543 1 92.19 51 GLY B C 1
ATOM 1441 O O . GLY B 1 51 ? 3.076 -5.859 6.977 1 92.19 51 GLY B O 1
ATOM 1442 N N . THR B 1 52 ? 2.582 -7.973 6.527 1 93.25 52 THR B N 1
ATOM 1443 C CA . THR B 1 52 ? 3.92 -8.453 6.859 1 93.25 52 THR B CA 1
ATOM 1444 C C . THR B 1 52 ? 4.672 -8.875 5.602 1 93.25 52 THR B C 1
ATOM 1446 O O . THR B 1 52 ? 4.109 -8.867 4.504 1 93.25 52 THR B O 1
ATOM 1449 N N . GLU B 1 53 ? 5.949 -9.258 5.793 1 95.19 53 GLU B N 1
ATOM 1450 C CA . GLU B 1 53 ? 6.773 -9.742 4.688 1 95.19 53 GLU B CA 1
ATOM 1451 C C . GLU B 1 53 ? 6.539 -11.227 4.43 1 95.19 53 GLU B C 1
ATOM 1453 O O . GLU B 1 53 ? 7.129 -11.805 3.516 1 95.19 53 GLU B O 1
ATOM 1458 N N . GLU B 1 54 ? 5.703 -11.82 5.25 1 96.81 54 GLU B N 1
ATOM 1459 C CA . GLU B 1 54 ? 5.469 -13.258 5.18 1 96.81 54 GLU B CA 1
ATOM 1460 C C . GLU B 1 54 ? 4 -13.562 4.898 1 96.81 54 GLU B C 1
ATOM 1462 O O . GLU B 1 54 ? 3.398 -14.414 5.562 1 96.81 54 GLU B O 1
ATOM 1467 N N . LEU B 1 55 ? 3.508 -12.906 3.953 1 96.94 55 LEU B N 1
ATOM 1468 C CA . LEU B 1 55 ? 2.143 -13.172 3.51 1 96.94 55 LEU B CA 1
ATOM 1469 C C . LEU B 1 55 ? 1.974 -14.633 3.109 1 96.94 55 LEU B C 1
ATOM 1471 O O . LEU B 1 55 ? 2.83 -15.195 2.424 1 96.94 55 LEU B O 1
ATOM 1475 N N . GLN B 1 56 ? 0.916 -15.234 3.625 1 97.62 56 GLN B N 1
ATOM 1476 C CA . GLN B 1 56 ? 0.498 -16.562 3.195 1 97.62 56 GLN B CA 1
ATOM 1477 C C . GLN B 1 56 ? -0.809 -16.5 2.41 1 97.62 56 GLN B C 1
ATOM 1479 O O . GLN B 1 56 ? -1.884 -16.344 2.994 1 97.62 56 GLN B O 1
ATOM 1484 N N . THR B 1 57 ? -0.686 -16.625 1.11 1 96.81 57 THR B N 1
ATOM 1485 C CA . THR B 1 57 ? -1.838 -16.547 0.221 1 96.81 57 THR B CA 1
ATOM 1486 C C . THR B 1 57 ? -2.496 -17.906 0.047 1 96.81 57 THR B C 1
ATOM 1488 O O . THR B 1 57 ? -1.849 -18.859 -0.383 1 96.81 57 THR B O 1
ATOM 1491 N N . LYS B 1 58 ? -3.764 -17.969 0.402 1 96.5 58 LYS B N 1
ATOM 1492 C CA . LYS B 1 58 ? -4.539 -19.172 0.095 1 96.5 58 LYS B CA 1
ATOM 1493 C C . LYS B 1 58 ? -4.801 -19.281 -1.404 1 96.5 58 LYS B C 1
ATOM 1495 O O . LYS B 1 58 ? -5.465 -18.438 -1.991 1 96.5 58 LYS B O 1
ATOM 1500 N N . ALA B 1 59 ? -4.219 -20.297 -2.053 1 95.69 59 ALA B N 1
ATOM 1501 C CA . ALA B 1 59 ? -4.355 -20.5 -3.492 1 95.69 59 ALA B CA 1
ATOM 1502 C C . ALA B 1 59 ? -4.336 -21.984 -3.832 1 95.69 59 ALA B C 1
ATOM 1504 O O . ALA B 1 59 ? -3.604 -22.766 -3.215 1 95.69 59 ALA B O 1
ATOM 1505 N N . ARG B 1 60 ? -5.164 -22.328 -4.754 1 94.56 60 ARG B N 1
ATOM 1506 C CA . ARG B 1 60 ? -5.262 -23.719 -5.195 1 94.56 60 ARG B CA 1
ATOM 1507 C C . ARG B 1 60 ? -4.965 -23.844 -6.688 1 94.56 60 ARG B C 1
ATOM 1509 O O . ARG B 1 60 ? -4.926 -22.844 -7.402 1 94.56 60 ARG B O 1
ATOM 1516 N N . ARG B 1 61 ? -4.852 -25.125 -7.031 1 95.69 61 ARG B N 1
ATOM 1517 C CA . ARG B 1 61 ? -4.641 -25.391 -8.453 1 95.69 61 ARG B CA 1
ATOM 1518 C C . ARG B 1 61 ? -5.695 -24.703 -9.305 1 95.69 61 ARG B C 1
ATOM 1520 O O . ARG B 1 61 ? -6.891 -24.781 -9 1 95.69 61 ARG B O 1
ATOM 1527 N N . GLY B 1 62 ? -5.223 -24.047 -10.312 1 95.5 62 GLY B N 1
ATOM 1528 C CA . GLY B 1 62 ? -6.133 -23.391 -11.234 1 95.5 62 GLY B CA 1
ATOM 1529 C C . GLY B 1 62 ? -6.312 -21.906 -10.938 1 95.5 62 GLY B C 1
ATOM 1530 O O . GLY B 1 62 ? -6.785 -21.156 -11.797 1 95.5 62 GLY B O 1
ATOM 1531 N N . ASP B 1 63 ? -5.953 -21.516 -9.727 1 95.56 63 ASP B N 1
ATOM 1532 C CA . ASP B 1 63 ? -6.051 -20.094 -9.391 1 95.56 63 ASP B CA 1
ATOM 1533 C C . ASP B 1 63 ? -5.039 -19.281 -10.188 1 95.56 63 ASP B C 1
ATOM 1535 O O . ASP B 1 63 ? -3.896 -19.703 -10.367 1 95.56 63 ASP B O 1
ATOM 1539 N N . GLN B 1 64 ? -5.473 -18.156 -10.664 1 96.19 64 GLN B N 1
ATOM 1540 C CA . GLN B 1 64 ? -4.574 -17.156 -11.25 1 96.19 64 GLN B CA 1
ATOM 1541 C C . GLN B 1 64 ? -4.078 -16.172 -10.195 1 96.19 64 GLN B C 1
ATOM 1543 O O . GLN B 1 64 ? -4.871 -15.648 -9.414 1 96.19 64 GLN B O 1
ATOM 1548 N N . ILE B 1 65 ? -2.756 -16 -10.227 1 96.31 65 ILE B N 1
ATOM 1549 C CA . ILE B 1 65 ? -2.129 -15.055 -9.305 1 96.31 65 ILE B CA 1
ATOM 1550 C C . ILE B 1 65 ? -1.592 -13.852 -10.078 1 96.31 65 ILE B C 1
ATOM 1552 O O . ILE B 1 65 ? -0.996 -14.008 -11.141 1 96.31 65 ILE B O 1
ATOM 1556 N N . LEU B 1 66 ? -1.869 -12.711 -9.602 1 95 66 LEU B N 1
ATOM 1557 C CA . LEU B 1 66 ? -1.303 -11.461 -10.109 1 95 66 LEU B CA 1
ATOM 1558 C C . LEU B 1 66 ? -0.447 -10.789 -9.039 1 95 66 LEU B C 1
ATOM 1560 O O . LEU B 1 66 ? -0.888 -10.609 -7.906 1 95 66 LEU B O 1
ATOM 1564 N N . TRP B 1 67 ? 0.84 -10.531 -9.367 1 96.56 67 TRP B N 1
ATOM 1565 C CA . TRP B 1 67 ? 1.708 -9.766 -8.477 1 96.56 67 TRP B CA 1
ATOM 1566 C C . TRP B 1 67 ? 1.923 -8.352 -9.008 1 96.56 67 TRP B C 1
ATOM 1568 O O . TRP B 1 67 ? 2.236 -8.164 -10.188 1 96.56 67 TRP B O 1
ATOM 1578 N N . ASN B 1 68 ? 1.767 -7.434 -8.18 1 93.62 68 ASN B N 1
ATOM 1579 C CA . ASN B 1 68 ? 2.109 -6.043 -8.469 1 93.62 68 ASN B CA 1
ATOM 1580 C C . ASN B 1 68 ? 2.754 -5.367 -7.262 1 93.62 68 ASN B C 1
ATOM 1582 O O . ASN B 1 68 ? 2.898 -5.98 -6.203 1 93.62 68 ASN B O 1
ATOM 1586 N N . CYS B 1 69 ? 3.271 -4.117 -7.465 1 93.56 69 CYS B N 1
ATOM 1587 C CA . CYS B 1 69 ? 3.893 -3.398 -6.359 1 93.56 69 CYS B CA 1
ATOM 1588 C C . CYS B 1 69 ? 3.604 -1.904 -6.449 1 93.56 69 CYS B C 1
ATOM 1590 O O . CYS B 1 69 ? 3.23 -1.403 -7.512 1 93.56 69 CYS B O 1
ATOM 1592 N N . LEU B 1 70 ? 3.688 -1.301 -5.27 1 88.69 70 LEU B N 1
ATOM 1593 C CA . LEU B 1 70 ? 3.545 0.146 -5.148 1 88.69 70 LEU B CA 1
ATOM 1594 C C . LEU B 1 70 ? 4.457 0.692 -4.059 1 88.69 70 LEU B C 1
ATOM 1596 O O . LEU B 1 70 ? 4.637 0.054 -3.018 1 88.69 70 LEU B O 1
ATOM 1600 N N . ALA B 1 71 ? 4.961 1.876 -4.328 1 90.69 71 ALA B N 1
ATOM 1601 C CA . ALA B 1 71 ? 5.77 2.541 -3.311 1 90.69 71 ALA B CA 1
ATOM 1602 C C . ALA B 1 71 ? 4.895 3.346 -2.354 1 90.69 71 ALA B C 1
ATOM 1604 O O . ALA B 1 71 ? 3.9 3.945 -2.768 1 90.69 71 ALA B O 1
ATOM 1605 N N . LEU B 1 72 ? 5.25 3.355 -1.065 1 87.94 72 LEU B N 1
ATOM 1606 C CA . LEU B 1 72 ? 4.582 4.234 -0.11 1 87.94 72 LEU B CA 1
ATOM 1607 C C . LEU B 1 72 ? 4.762 5.699 -0.5 1 87.94 72 LEU B C 1
ATOM 1609 O O . LEU B 1 72 ? 3.881 6.523 -0.248 1 87.94 72 LEU B O 1
ATOM 1613 N N . GLU B 1 73 ? 5.934 6.008 -1.083 1 83.25 73 GLU B N 1
ATOM 1614 C CA . GLU B 1 73 ? 6.211 7.348 -1.595 1 83.25 73 GLU B CA 1
ATOM 1615 C C . GLU B 1 73 ? 5.742 7.492 -3.041 1 83.25 73 GLU B C 1
ATOM 1617 O O . GLU B 1 73 ? 6.258 6.82 -3.934 1 83.25 73 GLU B O 1
ATOM 1622 N N . CYS B 1 74 ? 4.855 8.383 -3.244 1 76 74 CYS B N 1
ATOM 1623 C CA . CYS B 1 74 ? 4.238 8.516 -4.559 1 76 74 CYS B CA 1
ATOM 1624 C C . CYS B 1 74 ? 5.285 8.836 -5.621 1 76 74 CYS B C 1
ATOM 1626 O O . CYS B 1 74 ? 5.117 8.484 -6.789 1 76 74 CYS B O 1
ATOM 1628 N N . GLU B 1 75 ? 6.375 9.461 -5.293 1 77.25 75 GLU B N 1
ATOM 1629 C CA . GLU B 1 75 ? 7.391 9.891 -6.242 1 77.25 75 GLU B CA 1
ATOM 1630 C C . GLU B 1 75 ? 8.484 8.836 -6.406 1 77.25 75 GLU B C 1
ATOM 1632 O O . GLU B 1 75 ? 9.32 8.938 -7.301 1 77.25 75 GLU B O 1
ATOM 1637 N N . ALA B 1 76 ? 8.438 7.883 -5.566 1 83.5 76 ALA B N 1
ATOM 1638 C CA . ALA B 1 76 ? 9.469 6.848 -5.648 1 83.5 76 ALA B CA 1
ATOM 1639 C C . ALA B 1 76 ? 9.109 5.793 -6.691 1 83.5 76 ALA B C 1
ATOM 1641 O O . ALA B 1 76 ? 7.926 5.508 -6.906 1 83.5 76 ALA B O 1
ATOM 1642 N N . PHE B 1 77 ? 10.195 5.324 -7.32 1 88.31 77 PHE B N 1
ATOM 1643 C CA . PHE B 1 77 ? 10.031 4.266 -8.312 1 88.31 77 PHE B CA 1
ATOM 1644 C C . PHE B 1 77 ? 10.234 2.895 -7.68 1 88.31 77 PHE B C 1
ATOM 1646 O O . PHE B 1 77 ? 11.203 2.686 -6.941 1 88.31 77 PHE B O 1
ATOM 1653 N N . VAL B 1 78 ? 9.359 2.018 -7.953 1 93.31 78 VAL B N 1
ATOM 1654 C CA . VAL B 1 78 ? 9.469 0.614 -7.574 1 93.31 78 VAL B CA 1
ATOM 1655 C C . VAL B 1 78 ? 8.938 -0.272 -8.695 1 93.31 78 VAL B C 1
ATOM 1657 O O . VAL B 1 78 ? 7.941 0.068 -9.344 1 93.31 78 VAL B O 1
ATOM 1660 N N . ALA B 1 79 ? 9.672 -1.35 -8.977 1 94.56 79 ALA B N 1
ATOM 1661 C CA . ALA B 1 79 ? 9.227 -2.352 -9.938 1 94.56 79 ALA B CA 1
ATOM 1662 C C . ALA B 1 79 ? 9.648 -3.754 -9.508 1 94.56 79 ALA B C 1
ATOM 1664 O O . ALA B 1 79 ? 10.688 -3.924 -8.867 1 94.56 79 ALA B O 1
ATOM 1665 N N . ILE B 1 80 ? 8.758 -4.723 -9.859 1 96.56 80 ILE B N 1
ATOM 1666 C CA . ILE B 1 80 ? 9.18 -6.113 -9.695 1 96.56 80 ILE B CA 1
ATOM 1667 C C . ILE B 1 80 ? 10.047 -6.531 -10.883 1 96.56 80 ILE B C 1
ATOM 1669 O O . ILE B 1 80 ? 9.641 -6.387 -12.039 1 96.56 80 ILE B O 1
ATOM 1673 N N . ASP B 1 81 ? 11.18 -6.977 -10.555 1 97.31 81 ASP B N 1
ATOM 1674 C CA . ASP B 1 81 ? 12.125 -7.426 -11.578 1 97.31 81 ASP B CA 1
ATOM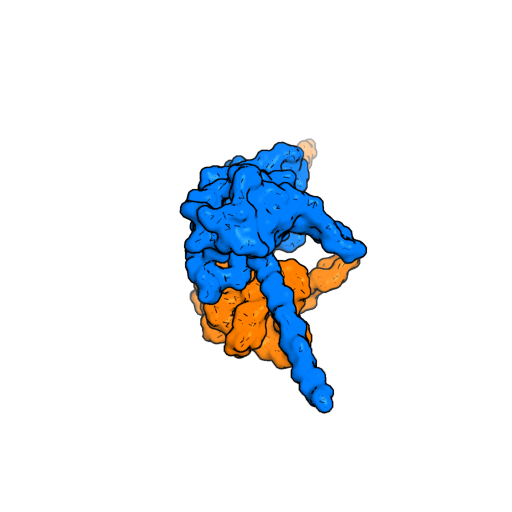 1675 C C . ASP B 1 81 ? 11.953 -8.914 -11.875 1 97.31 81 ASP B C 1
ATOM 1677 O O . ASP B 1 81 ? 12.117 -9.352 -13.016 1 97.31 81 ASP B O 1
ATOM 1681 N N . ASP B 1 82 ? 11.727 -9.633 -10.82 1 97.5 82 ASP B N 1
ATOM 1682 C CA . ASP B 1 82 ? 11.594 -11.086 -10.953 1 97.5 82 ASP B CA 1
ATOM 1683 C C . ASP B 1 82 ? 10.875 -11.68 -9.742 1 97.5 82 ASP B C 1
ATOM 1685 O O . ASP B 1 82 ? 10.883 -11.094 -8.656 1 97.5 82 ASP B O 1
ATOM 1689 N N . ILE B 1 83 ? 10.211 -12.812 -10 1 98.06 83 ILE B N 1
ATOM 1690 C CA . ILE B 1 83 ? 9.625 -13.625 -8.938 1 98.06 83 ILE B CA 1
ATOM 1691 C C . ILE B 1 83 ? 10.227 -15.031 -8.969 1 98.06 83 ILE B C 1
ATOM 1693 O O . ILE B 1 83 ? 10.102 -15.742 -9.969 1 98.06 83 ILE B O 1
ATOM 1697 N N . ILE B 1 84 ? 10.891 -15.375 -7.895 1 97.81 84 ILE B N 1
ATOM 1698 C CA . ILE B 1 84 ? 11.547 -16.672 -7.797 1 97.81 84 ILE B CA 1
ATOM 1699 C C . ILE B 1 84 ? 10.641 -17.656 -7.062 1 97.81 84 ILE B C 1
ATOM 1701 O O . ILE B 1 84 ? 10.469 -17.562 -5.844 1 97.81 84 ILE B O 1
ATOM 1705 N N . ILE B 1 85 ? 10.125 -18.562 -7.75 1 96.94 85 ILE B N 1
ATOM 1706 C CA . ILE B 1 85 ? 9.227 -19.578 -7.207 1 96.94 85 ILE B CA 1
ATOM 1707 C C . ILE B 1 85 ? 9.43 -20.891 -7.949 1 96.94 85 ILE B C 1
ATOM 1709 O O . ILE B 1 85 ? 9.852 -20.906 -9.109 1 96.94 85 ILE B O 1
ATOM 1713 N N . ASP B 1 86 ? 9.188 -22 -7.258 1 96.19 86 ASP B N 1
ATOM 1714 C CA . ASP B 1 86 ? 9.25 -23.312 -7.898 1 96.19 86 ASP B CA 1
ATOM 1715 C C . ASP B 1 86 ? 8.359 -23.359 -9.141 1 96.19 86 ASP B C 1
ATOM 1717 O O . ASP B 1 86 ? 7.141 -23.234 -9.039 1 96.19 86 ASP B O 1
ATOM 1721 N N . SER B 1 87 ? 9.008 -23.625 -10.289 1 95.94 87 SER B N 1
ATOM 1722 C CA . SER B 1 87 ? 8.305 -23.578 -11.562 1 95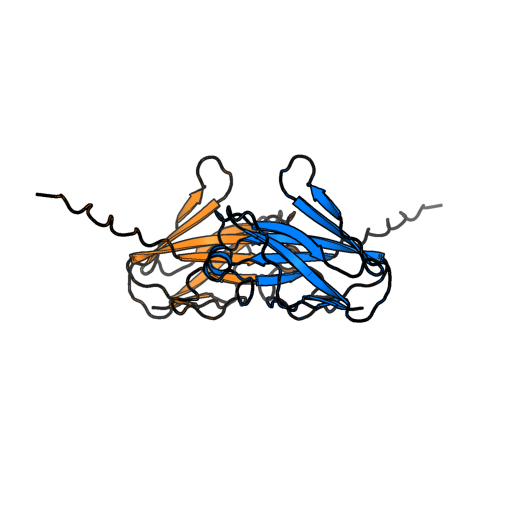.94 87 SER B CA 1
ATOM 1723 C C . SER B 1 87 ? 7.301 -24.719 -11.688 1 95.94 87 SER B C 1
ATOM 1725 O O . SER B 1 87 ? 6.387 -24.656 -12.516 1 95.94 87 SER B O 1
ATOM 1727 N N . ASP B 1 88 ? 7.48 -25.703 -10.906 1 95.06 88 ASP B N 1
ATOM 1728 C CA . ASP B 1 88 ? 6.5 -26.797 -10.906 1 95.06 88 ASP B CA 1
ATOM 1729 C C . ASP B 1 88 ? 5.168 -26.328 -10.328 1 95.06 88 ASP B C 1
ATOM 1731 O O . ASP B 1 88 ? 4.129 -26.938 -10.578 1 95.06 88 ASP B O 1
ATOM 1735 N N . VAL B 1 89 ? 5.234 -25.297 -9.531 1 96.25 89 VAL B N 1
ATOM 1736 C CA . VAL B 1 89 ? 4.039 -24.812 -8.844 1 96.25 89 VAL B CA 1
ATOM 1737 C C . VAL B 1 89 ? 3.453 -23.625 -9.609 1 96.25 89 VAL B C 1
ATOM 1739 O O . VAL B 1 89 ? 2.232 -23.516 -9.75 1 96.25 89 VAL B O 1
ATOM 1742 N N . CYS B 1 90 ? 4.289 -22.781 -10.086 1 97 90 CYS B N 1
ATOM 1743 C CA . CYS B 1 90 ? 3.855 -21.562 -10.781 1 97 90 CYS B CA 1
ATOM 1744 C C . CYS B 1 90 ? 4.977 -21 -11.648 1 97 90 CYS B C 1
ATOM 1746 O O . CYS B 1 90 ? 6.152 -21.094 -11.273 1 97 90 CYS B O 1
ATOM 1748 N N . GLU B 1 91 ? 4.637 -20.406 -12.797 1 98 91 GLU B N 1
ATOM 1749 C CA . GLU B 1 91 ? 5.582 -19.734 -13.688 1 98 91 GLU B CA 1
ATOM 1750 C C . GLU B 1 91 ? 5.129 -18.312 -13.992 1 98 91 GLU B C 1
ATOM 1752 O O . GLU B 1 91 ? 4.48 -18.062 -15.008 1 98 91 GLU B O 1
ATOM 1757 N N . PRO B 1 92 ? 5.523 -17.422 -13.117 1 98.25 92 PRO B N 1
ATOM 1758 C CA . PRO B 1 92 ? 5.094 -16.031 -13.344 1 98.25 92 PRO B CA 1
ATOM 1759 C C . PRO B 1 92 ? 5.676 -15.43 -14.617 1 98.25 92 PRO B C 1
ATOM 1761 O O . PRO B 1 92 ? 6.836 -15.688 -14.953 1 98.25 92 PRO B O 1
ATOM 1764 N N . VAL B 1 93 ? 4.883 -14.648 -15.312 1 98.31 93 VAL B N 1
ATOM 1765 C CA . VAL B 1 93 ? 5.309 -13.914 -16.5 1 98.31 93 VAL B CA 1
ATOM 1766 C C . VAL B 1 93 ? 4.938 -12.438 -16.359 1 98.31 93 VAL B C 1
ATOM 1768 O O . VAL B 1 93 ? 3.873 -12.109 -15.82 1 98.31 93 VAL B O 1
ATOM 1771 N N . ARG B 1 94 ? 5.816 -11.641 -16.844 1 97.69 94 ARG B N 1
ATOM 1772 C CA . ARG B 1 94 ? 5.59 -10.203 -16.797 1 97.69 94 ARG B CA 1
ATOM 1773 C C . ARG B 1 94 ? 4.652 -9.766 -17.922 1 97.69 94 ARG B C 1
ATOM 1775 O O . ARG B 1 94 ? 4.812 -10.188 -19.078 1 97.69 94 ARG B O 1
ATOM 1782 N N . LYS B 1 95 ? 3.701 -8.977 -17.578 1 95.69 95 LYS B N 1
ATOM 1783 C CA . LYS B 1 95 ? 2.777 -8.375 -18.531 1 95.69 95 LYS B CA 1
ATOM 1784 C C . LYS B 1 95 ? 2.627 -6.875 -18.281 1 95.69 95 LYS B C 1
ATOM 1786 O O . LYS B 1 95 ? 3.047 -6.375 -17.234 1 95.69 95 LYS B O 1
ATOM 1791 N N . VAL B 1 96 ? 2.094 -6.18 -19.25 1 92.12 96 VAL B N 1
ATOM 1792 C CA . VAL B 1 96 ? 1.791 -4.758 -19.141 1 92.12 96 VAL B CA 1
ATOM 1793 C C . VAL B 1 96 ? 0.329 -4.512 -19.5 1 92.12 96 VAL B C 1
ATOM 1795 O O . VAL B 1 96 ? -0.18 -5.078 -20.469 1 92.12 96 VAL B O 1
ATOM 1798 N N . TYR B 1 97 ? -0.365 -3.732 -18.625 1 83.94 97 TYR B N 1
ATOM 1799 C CA . TYR B 1 97 ? -1.741 -3.395 -18.969 1 83.94 97 TYR B CA 1
ATOM 1800 C C . TYR B 1 97 ? -1.804 -2.645 -20.297 1 83.94 97 TYR B C 1
ATOM 1802 O O . TYR B 1 97 ? -1.017 -1.726 -20.531 1 83.94 97 TYR B O 1
ATOM 1810 N N . PRO B 1 98 ? -2.736 -3.072 -21.141 1 86.88 98 PRO B N 1
ATOM 1811 C CA . PRO B 1 98 ? -2.803 -2.434 -22.453 1 86.88 98 PRO B CA 1
ATOM 1812 C C . PRO B 1 98 ? -2.959 -0.917 -22.375 1 86.88 98 PRO B C 1
ATOM 1814 O O . PRO B 1 98 ? -3.797 -0.423 -21.609 1 86.88 98 PRO B O 1
ATOM 1817 N N . GLY B 1 99 ? -2.152 -0.109 -23.078 1 87.81 99 GLY B N 1
ATOM 1818 C CA . GLY B 1 99 ? -2.258 1.339 -23.172 1 87.81 99 GLY B CA 1
ATOM 1819 C C . GLY B 1 99 ? -1.649 2.057 -21.984 1 87.81 99 GLY B C 1
ATOM 1820 O O . GLY B 1 99 ? -1.824 3.268 -21.828 1 87.81 99 GLY B O 1
ATOM 1821 N N . THR B 1 100 ? -1.055 1.21 -21.141 1 83.12 100 THR B N 1
ATOM 1822 C CA . THR B 1 100 ? -0.425 1.815 -19.969 1 83.12 100 THR B CA 1
ATOM 1823 C C . THR B 1 100 ? 1.022 1.354 -19.828 1 83.12 100 THR B C 1
ATOM 1825 O O . THR B 1 100 ? 1.492 0.528 -20.625 1 83.12 100 THR B O 1
ATOM 1828 N N . ASP B 1 101 ? 1.795 2.035 -18.891 1 82.69 101 ASP B N 1
ATOM 1829 C CA . ASP B 1 101 ? 3.141 1.587 -18.547 1 82.69 101 ASP B CA 1
ATOM 1830 C C . ASP B 1 101 ? 3.137 0.785 -17.25 1 82.69 101 ASP B C 1
ATOM 1832 O O . ASP B 1 101 ? 4.188 0.562 -16.641 1 82.69 101 ASP B O 1
ATOM 1836 N N . VAL B 1 102 ? 1.953 0.386 -16.828 1 83.19 102 VAL B N 1
ATOM 1837 C CA . VAL B 1 102 ? 1.827 -0.347 -15.578 1 83.19 102 VAL B CA 1
ATOM 1838 C C . VAL B 1 102 ? 2.084 -1.833 -15.82 1 83.19 102 VAL B C 1
ATOM 1840 O O . VAL B 1 102 ? 1.342 -2.486 -16.562 1 83.19 102 VAL B O 1
ATOM 1843 N N . ALA B 1 103 ? 3.16 -2.303 -15.195 1 91.31 103 ALA B N 1
ATOM 1844 C CA . ALA B 1 103 ? 3.545 -3.703 -15.344 1 91.31 103 ALA B CA 1
ATOM 1845 C C . ALA B 1 103 ? 3.014 -4.539 -14.18 1 91.31 103 ALA B C 1
ATOM 1847 O O . ALA B 1 103 ? 2.854 -4.035 -13.07 1 91.31 103 ALA B O 1
ATOM 1848 N N . TYR B 1 104 ? 2.705 -5.793 -14.484 1 93.38 104 TYR B N 1
ATOM 1849 C CA . TYR B 1 104 ? 2.359 -6.785 -13.469 1 93.38 104 TYR B CA 1
ATOM 1850 C C . TYR B 1 104 ? 2.891 -8.156 -13.852 1 93.38 104 TYR B C 1
ATOM 1852 O O . TYR B 1 104 ? 3.354 -8.367 -14.977 1 93.38 104 TYR B O 1
ATOM 1860 N N . TRP B 1 105 ? 2.957 -9.039 -12.852 1 96.94 105 TRP B N 1
ATOM 1861 C CA . TRP B 1 105 ? 3.322 -10.438 -13.078 1 96.94 105 TRP B CA 1
ATOM 1862 C C . TRP B 1 105 ? 2.129 -11.359 -12.836 1 96.94 105 TRP B C 1
ATOM 1864 O O . TRP B 1 105 ? 1.341 -11.133 -11.914 1 96.94 105 TRP B O 1
ATOM 1874 N N . THR B 1 106 ? 2.029 -12.344 -13.688 1 97.19 106 THR B N 1
ATOM 1875 C CA . THR B 1 106 ? 0.898 -13.242 -13.492 1 97.19 106 THR B CA 1
ATOM 1876 C C . THR B 1 106 ? 1.303 -14.688 -13.773 1 97.19 106 THR B C 1
ATOM 1878 O O . THR B 1 106 ? 2.258 -14.938 -14.516 1 97.19 106 THR B O 1
ATOM 1881 N N . GLY B 1 107 ? 0.668 -15.562 -13.055 1 97.31 107 GLY B N 1
ATOM 1882 C CA . GLY B 1 107 ? 0.85 -17 -13.234 1 97.31 107 GLY B CA 1
ATOM 1883 C C . GLY B 1 107 ? -0.328 -17.812 -12.742 1 97.31 107 GLY B C 1
ATOM 1884 O O . GLY B 1 107 ? -1.178 -17.297 -12.008 1 97.31 107 GLY B O 1
ATOM 1885 N N . THR B 1 108 ? -0.39 -19.016 -13.219 1 97.19 108 THR B N 1
ATOM 1886 C CA . THR B 1 108 ? -1.408 -19.969 -12.789 1 97.19 108 THR B CA 1
ATOM 1887 C C . THR B 1 108 ? -0.811 -21.016 -11.836 1 97.19 108 THR B C 1
ATOM 1889 O O . THR B 1 108 ? 0.279 -21.531 -12.086 1 97.19 108 THR B O 1
ATOM 1892 N N . VAL B 1 109 ? -1.489 -21.219 -10.734 1 97.25 109 VAL B N 1
ATOM 1893 C CA . VAL B 1 109 ? -1.062 -22.266 -9.812 1 97.25 109 VAL B CA 1
ATOM 1894 C C . VAL B 1 109 ? -1.303 -23.641 -10.438 1 97.25 109 VAL B C 1
ATOM 1896 O O . VAL B 1 109 ? -2.436 -23.984 -10.789 1 97.25 109 VAL B O 1
ATOM 1899 N N . LYS B 1 110 ? -0.303 -24.453 -10.516 1 96.5 110 LYS B N 1
ATOM 1900 C CA . LYS B 1 110 ? -0.376 -25.688 -11.289 1 96.5 110 LYS B CA 1
ATOM 1901 C C . LYS B 1 110 ? -0.721 -26.875 -10.391 1 96.5 110 LYS B C 1
ATOM 1903 O O . LYS B 1 110 ? -1.193 -27.906 -10.867 1 96.5 110 LYS B O 1
ATOM 1908 N N . LYS B 1 111 ? -0.348 -26.781 -9.117 1 91.88 111 LYS B N 1
ATOM 1909 C CA . LYS B 1 111 ? -0.576 -27.906 -8.219 1 91.88 111 LYS B CA 1
ATOM 1910 C C . LYS B 1 111 ? -0.97 -27.422 -6.824 1 91.88 111 LYS B C 1
ATOM 1912 O O . LYS B 1 111 ? -0.599 -26.312 -6.418 1 91.88 111 LYS B O 1
ATOM 1917 N N . ASP B 1 112 ? -1.884 -28.281 -6.254 1 83.38 112 ASP B N 1
ATOM 1918 C CA . ASP B 1 112 ? -2.178 -28.047 -4.844 1 83.38 112 ASP B CA 1
ATOM 1919 C C . ASP B 1 112 ? -0.987 -28.422 -3.965 1 83.38 112 ASP B C 1
ATOM 1921 O O . ASP B 1 112 ? -0.47 -29.547 -4.051 1 83.38 112 ASP B O 1
ATOM 1925 N N . ALA B 1 113 ? -0.304 -27.453 -3.672 1 65.81 113 ALA B N 1
ATOM 1926 C CA . ALA B 1 113 ? 0.891 -27.781 -2.896 1 65.81 113 ALA B CA 1
ATOM 1927 C C . ALA B 1 113 ? 0.863 -27.094 -1.531 1 65.81 113 ALA B C 1
ATOM 1929 O O . ALA B 1 113 ? 0.076 -26.172 -1.307 1 65.81 113 ALA B O 1
ATOM 1930 N N . GLY B 1 114 ? 1.657 -27.797 -0.509 1 78.19 114 GLY B N 1
ATOM 1931 C CA . GLY B 1 114 ? 1.989 -27.094 0.719 1 78.19 114 GLY B CA 1
ATOM 1932 C C . GLY B 1 114 ? 2.463 -25.672 0.482 1 78.19 114 GLY B C 1
ATOM 1933 O O . GLY B 1 114 ? 2.381 -25.156 -0.638 1 78.19 114 GLY B O 1
ATOM 1934 N N . PRO B 1 115 ? 2.799 -25.156 1.598 1 89.5 115 PRO B N 1
ATOM 1935 C CA . PRO B 1 115 ? 3.312 -23.797 1.403 1 89.5 115 PRO B CA 1
ATOM 1936 C C . PRO B 1 115 ? 4.5 -23.734 0.444 1 89.5 115 PRO B C 1
ATOM 1938 O O . PRO B 1 115 ? 5.449 -24.516 0.592 1 89.5 115 PRO B O 1
ATOM 1941 N N . VAL B 1 116 ? 4.309 -23.109 -0.621 1 94.75 116 VAL B N 1
ATOM 1942 C CA . VAL B 1 116 ? 5.395 -22.812 -1.549 1 94.75 116 VAL B CA 1
ATOM 1943 C C . VAL B 1 116 ? 5.887 -21.391 -1.347 1 94.75 116 VAL B C 1
ATOM 1945 O O . VAL B 1 116 ? 5.152 -20.438 -1.61 1 94.75 116 VAL B O 1
ATOM 1948 N N . THR B 1 117 ? 7.121 -21.328 -0.904 1 96.44 117 THR B N 1
ATOM 1949 C CA . THR B 1 117 ? 7.684 -20.016 -0.656 1 96.44 117 THR B CA 1
ATOM 1950 C C . THR B 1 117 ? 8.195 -19.391 -1.951 1 96.44 117 THR B C 1
ATOM 1952 O O . THR B 1 117 ? 8.531 -20.109 -2.898 1 96.44 117 THR B O 1
ATOM 1955 N N . TYR B 1 118 ? 8.172 -18.141 -2.041 1 97.19 118 TYR B N 1
ATOM 1956 C CA . TYR B 1 118 ? 8.742 -17.438 -3.178 1 97.19 118 TYR B CA 1
ATOM 1957 C C . TYR B 1 118 ? 9.406 -16.141 -2.73 1 97.19 118 TYR B C 1
ATOM 1959 O O . TYR B 1 118 ? 9.109 -15.617 -1.653 1 97.19 118 TYR B O 1
ATOM 1967 N N . GLN B 1 119 ? 10.336 -15.711 -3.533 1 97.75 119 GLN B N 1
ATOM 1968 C CA . GLN B 1 119 ? 11.023 -14.438 -3.34 1 97.75 119 GLN B CA 1
ATOM 1969 C C . GLN B 1 119 ? 10.734 -13.477 -4.488 1 97.75 119 GLN B C 1
ATOM 1971 O O . GLN B 1 119 ? 10.398 -13.906 -5.594 1 97.75 119 GLN B O 1
ATOM 1976 N N . ILE B 1 120 ? 10.805 -12.273 -4.18 1 98.12 120 ILE B N 1
ATOM 1977 C CA . ILE B 1 120 ? 10.609 -11.234 -5.188 1 98.12 120 ILE B CA 1
ATOM 1978 C C . ILE B 1 120 ? 11.859 -10.367 -5.27 1 98.12 120 ILE B C 1
ATOM 1980 O O . ILE B 1 120 ? 12.438 -10 -4.242 1 98.12 120 ILE B O 1
ATOM 1984 N N . LYS B 1 121 ? 12.305 -10.086 -6.449 1 97.75 121 LYS B N 1
ATOM 1985 C CA . LYS B 1 121 ? 13.344 -9.102 -6.707 1 97.75 121 LYS B CA 1
ATOM 1986 C C . LYS B 1 121 ? 12.742 -7.758 -7.109 1 97.75 121 LYS B C 1
ATOM 1988 O O . LYS B 1 121 ? 11.938 -7.684 -8.031 1 97.75 121 LYS B O 1
ATOM 1993 N N . PHE B 1 122 ? 13.164 -6.703 -6.395 1 97.56 122 PHE B N 1
ATOM 1994 C CA . PHE B 1 122 ? 12.633 -5.371 -6.656 1 97.56 122 PHE B CA 1
ATOM 1995 C C . PHE B 1 122 ? 13.703 -4.461 -7.234 1 97.56 122 PHE B C 1
ATOM 1997 O O . PHE B 1 122 ? 14.844 -4.457 -6.762 1 97.56 122 PHE B O 1
ATOM 2004 N N . LYS B 1 123 ? 13.328 -3.727 -8.242 1 96.56 123 LYS B N 1
ATOM 2005 C CA . LYS B 1 123 ? 14.086 -2.547 -8.656 1 96.56 123 LYS B CA 1
ATOM 2006 C C . LYS B 1 123 ? 13.57 -1.292 -7.961 1 96.56 123 LYS B C 1
ATOM 2008 O O . LYS B 1 123 ? 12.375 -0.992 -8.016 1 96.56 123 LYS B O 1
ATOM 2013 N N . LEU B 1 124 ? 14.469 -0.648 -7.293 1 95.12 124 LEU B N 1
ATOM 2014 C CA . LEU B 1 124 ? 14.086 0.552 -6.559 1 95.12 124 LEU B CA 1
ATOM 2015 C C . LEU B 1 124 ? 14.852 1.768 -7.066 1 95.12 124 LEU B C 1
ATOM 2017 O O . LEU B 1 124 ? 16.062 1.704 -7.258 1 95.12 124 LEU B O 1
ATOM 2021 N N . GLY B 1 125 ? 14.117 2.865 -7.234 1 90.75 125 GLY B N 1
ATOM 2022 C CA . GLY B 1 125 ? 14.75 4.109 -7.645 1 90.75 125 GLY B CA 1
ATOM 2023 C C . GLY B 1 125 ? 15.625 3.951 -8.875 1 90.75 125 GLY B C 1
ATOM 2024 O O . GLY B 1 125 ? 15.188 3.408 -9.891 1 90.75 125 GLY B O 1
ATOM 2025 N N . THR B 1 126 ? 16.812 4.504 -8.727 1 86.5 126 THR B N 1
ATOM 2026 C CA . THR B 1 126 ? 17.734 4.461 -9.852 1 86.5 126 THR B CA 1
ATOM 2027 C C . THR B 1 126 ? 18.781 3.355 -9.656 1 86.5 126 THR B C 1
ATOM 2029 O O . THR B 1 126 ? 19.734 3.26 -10.422 1 86.5 126 THR B O 1
ATOM 2032 N N . ARG B 1 127 ? 18.531 2.609 -8.633 1 85.25 127 ARG B N 1
ATOM 2033 C CA . ARG B 1 127 ? 19.469 1.51 -8.383 1 85.25 127 ARG B CA 1
ATOM 2034 C C . ARG B 1 127 ? 19.438 0.503 -9.531 1 85.25 127 ARG B C 1
ATOM 2036 O O . ARG B 1 127 ? 18.359 0.087 -9.969 1 85.25 127 ARG B O 1
ATOM 2043 N N . ASP B 1 128 ? 20.547 0.081 -9.984 1 84.56 128 ASP B N 1
ATOM 2044 C CA . ASP B 1 128 ? 20.625 -0.842 -11.109 1 84.56 128 ASP B CA 1
ATOM 2045 C C . ASP B 1 128 ? 20.344 -2.275 -10.672 1 84.56 128 ASP B C 1
ATOM 2047 O O . ASP B 1 128 ? 19.625 -3.01 -11.352 1 84.56 128 ASP B O 1
ATOM 2051 N N . GLU B 1 129 ? 20.969 -2.58 -9.508 1 93.81 129 GLU B N 1
ATOM 2052 C CA . GLU B 1 129 ? 20.828 -3.957 -9.039 1 93.81 129 GLU B CA 1
ATOM 2053 C C . GLU B 1 129 ? 19.547 -4.133 -8.227 1 93.81 129 GLU B C 1
ATOM 2055 O O . GLU B 1 129 ? 19.297 -3.385 -7.281 1 93.81 129 GLU B O 1
ATOM 2060 N N . PRO B 1 130 ? 18.766 -5.121 -8.617 1 95.69 130 PRO B N 1
ATOM 2061 C CA . PRO B 1 130 ? 17.562 -5.379 -7.82 1 95.69 130 PRO B CA 1
ATOM 2062 C C . PRO B 1 130 ? 17.875 -5.855 -6.406 1 95.69 130 PRO B C 1
ATOM 2064 O O . PRO B 1 130 ? 18.969 -6.367 -6.156 1 95.69 130 PRO B O 1
ATOM 2067 N N . ILE B 1 131 ? 17.016 -5.586 -5.5 1 95.69 131 ILE B N 1
ATOM 2068 C CA . ILE B 1 131 ? 17.109 -6.082 -4.129 1 95.69 131 ILE B CA 1
ATOM 2069 C C . ILE B 1 131 ? 16.125 -7.238 -3.936 1 95.69 131 ILE B C 1
ATOM 2071 O O . ILE B 1 131 ? 14.93 -7.105 -4.207 1 95.69 131 ILE B O 1
ATOM 2075 N N . THR B 1 132 ? 16.578 -8.344 -3.484 1 95 132 THR B N 1
ATOM 2076 C CA . THR B 1 132 ? 15.758 -9.531 -3.27 1 95 132 THR B CA 1
ATOM 2077 C C . THR B 1 132 ? 15.219 -9.562 -1.843 1 95 132 THR B C 1
ATOM 2079 O O . THR B 1 132 ? 15.922 -9.219 -0.896 1 95 132 THR B O 1
ATOM 2082 N N . THR B 1 133 ? 13.977 -9.969 -1.772 1 95.19 133 THR B N 1
ATOM 2083 C CA . THR B 1 133 ? 13.414 -10.133 -0.436 1 95.19 133 THR B CA 1
ATOM 2084 C C . THR B 1 133 ? 14.164 -11.211 0.339 1 95.19 133 THR B C 1
ATOM 2086 O O . THR B 1 133 ? 14.547 -12.234 -0.229 1 95.19 133 THR B O 1
ATOM 2089 N N . THR B 1 134 ? 14.414 -10.961 1.629 1 88.31 134 THR B N 1
ATOM 2090 C CA . THR B 1 134 ? 15.086 -11.93 2.482 1 88.31 134 THR B CA 1
ATOM 2091 C C . THR B 1 134 ? 14.07 -12.883 3.117 1 88.31 134 THR B C 1
ATOM 2093 O O . THR B 1 134 ? 14.336 -14.078 3.25 1 88.31 134 THR B O 1
ATOM 2096 N N . LEU B 1 135 ? 13.016 -12.297 3.615 1 85.5 135 LEU B N 1
ATOM 2097 C CA . LEU B 1 135 ? 11.898 -13.133 4.043 1 85.5 135 LEU B CA 1
ATOM 2098 C C . LEU B 1 135 ? 11.016 -13.508 2.859 1 85.5 135 LEU B C 1
ATOM 2100 O O . LEU B 1 135 ? 11.047 -12.844 1.821 1 85.5 135 LEU B O 1
ATOM 2104 N N . SER B 1 136 ? 10.305 -14.68 3.137 1 90.44 136 SER B N 1
ATOM 2105 C CA . SER B 1 136 ? 9.555 -15.156 1.979 1 90.44 136 SER B CA 1
ATOM 2106 C C . SER B 1 136 ? 8.062 -15.211 2.273 1 90.44 136 SER B C 1
ATOM 2108 O O . SER B 1 136 ? 7.652 -15.602 3.371 1 90.44 136 SER B O 1
ATOM 2110 N N . SER B 1 137 ? 7.332 -14.734 1.295 1 96 137 SER B N 1
ATOM 2111 C CA . SER B 1 137 ? 5.902 -15.016 1.22 1 96 137 SER B CA 1
ATOM 2112 C C . SER B 1 137 ? 5.641 -16.391 0.611 1 96 137 SER B C 1
ATOM 2114 O O . SER B 1 137 ? 6.551 -17.016 0.068 1 96 137 SER B O 1
ATOM 2116 N N . SER B 1 138 ? 4.406 -16.891 0.823 1 97.5 138 SER B N 1
ATOM 2117 C CA . SER B 1 138 ? 4.141 -18.25 0.349 1 97.5 138 SER B CA 1
ATOM 2118 C C . SER B 1 138 ? 2.729 -18.375 -0.214 1 97.5 138 SER B C 1
ATOM 2120 O O . SER B 1 138 ? 1.835 -17.609 0.164 1 97.5 138 SER B O 1
ATOM 2122 N N . LEU B 1 139 ? 2.574 -19.219 -1.192 1 96.5 139 LEU B N 1
ATOM 2123 C CA . LEU B 1 139 ? 1.274 -19.766 -1.562 1 96.5 139 LEU B CA 1
ATOM 2124 C C . LEU B 1 139 ? 0.952 -21 -0.729 1 96.5 139 LEU B C 1
ATOM 2126 O O . LEU B 1 139 ? 1.783 -21.906 -0.604 1 96.5 139 LEU B O 1
ATOM 2130 N N . VAL B 1 140 ? -0.231 -20.859 -0.074 1 95.31 140 VAL B N 1
ATOM 2131 C CA . VAL B 1 140 ? -0.605 -21.969 0.797 1 95.31 140 VAL B CA 1
ATOM 2132 C C . VAL B 1 140 ? -1.929 -22.562 0.329 1 95.31 140 VAL B C 1
ATOM 2134 O O . VAL B 1 140 ? -2.832 -21.844 -0.095 1 95.31 140 VAL B O 1
ATOM 2137 N N . GLY B 1 141 ? -2.084 -23.781 0.078 1 86.75 141 GLY B N 1
ATOM 2138 C CA . GLY B 1 141 ? -3.27 -24.5 -0.364 1 86.75 141 GLY B CA 1
ATOM 2139 C C . GLY B 1 141 ? -4.422 -24.406 0.618 1 86.75 141 GLY B C 1
ATOM 2140 O O . GLY B 1 141 ? -4.223 -24.078 1.788 1 86.75 141 GLY B O 1
#

Radius of gyration: 20.69 Å; Cα contacts (8 Å, |Δi|>4): 682; chains: 2; bounding box: 75×62×47 Å

Secondary structure (DSSP, 8-state):
-----------PPPEEEEEEE-HHHHHHHTS-TTSEEEEES-TTTT-B-TTSS--EEE--TT-EEEEEEEESSTTS-EEEEEEEE-TTT---EEEE-TTS--EEEEEE--S--S-EEEEEEEEETT-SSPEEPSS-EEEE-/-----------PPPEEEEEEE-HHHHHHHTS-TTSEEEEES-TTTT-B-TTSS--EEE--TT-EEEEEEEESSTT--EEEEEEEE-TTT---EEEE-TTS--EEEEEE--S--S-EEEEEEEEETT-SSPEEPSS-EEEE-

Solvent-accessible surface area (backbone atoms only — not comparable to full-atom values): 15296 Å² total; per-residue (Å²): 132,83,74,66,73,71,72,69,74,74,76,77,73,60,42,41,33,26,37,40,26,38,48,70,59,18,62,76,67,71,37,39,78,95,24,43,26,24,41,58,72,36,53,92,74,60,27,44,46,70,58,30,52,50,23,33,39,52,47,41,52,71,38,39,40,33,42,40,67,44,39,61,44,86,86,51,46,61,43,79,72,44,74,53,49,60,64,80,38,31,60,71,43,81,47,61,48,87,98,52,90,52,63,37,32,38,29,49,29,66,44,74,40,66,73,43,58,33,35,45,27,32,31,43,65,87,49,83,69,59,48,56,43,81,60,50,27,27,42,23,86,132,83,73,65,74,71,72,68,74,75,76,78,73,61,42,40,34,27,37,39,26,38,48,68,59,18,61,74,68,70,37,40,78,96,24,41,27,24,41,60,72,36,52,94,73,62,28,43,46,70,58,30,54,49,22,33,39,50,48,41,53,72,38,38,39,34,42,41,67,44,39,61,44,86,87,51,46,61,43,78,73,45,74,50,51,58,64,80,38,31,60,70,43,82,46,60,48,87,98,52,91,51,63,37,31,35,28,49,29,65,43,74,40,68,74,42,59,33,34,44,27,31,33,42,66,85,51,85,70,60,47,56,44,81,60,51,26,28,42,23,88

Foldseek 3Di:
DPPPPPPPPPPDDAKEKEKEFQQVVCVVVVARVPGIFIDIPCVVVPWDDGGHQATEAADFAFHKYKYFYDYPDNPKDKGWPDKFWDVQQWDWDKDDDPPDRGIMIMIGGHHQDAWTWMKIWMDIHPDPGTHIHPDTYTYHD/DPPPPPPPPPPDDAKEKEKEFQQVVCVVVVARVPGIFIDIPCVVVPWDDGGHQATEAADFAFHKYKYFYDYPDNPKDKGWPDKFWDVQQWDWDKDDDPPDRGIMIMIGGHHQDAWTWMKIWMDIHPDPGTHIHPDTYTYHD

Nearest PDB structures (foldseek):
  8rqy-assembly1_A-2  TM=8.289E-01  e=5.010E-10  Vibrio cholerae O1 biovar El Tor str. N16961
  6tct-assembly2_C  TM=8.172E-01  e=1.410E-09  Vibrio cholerae O1 biovar El Tor str. N16961
  3njh-assembly1_A  TM=6.858E-01  e=8.945E-05  Shewanella oneidensis
  3njm-assembly1_A  TM=6.642E-01  e=4.841E-04  Shewanella oneidensis
  1s5i-assembly1_H  TM=4.086E-01  e=3.116E+00  Mus musculus

Sequence (282 aa):
MTTKPRREAAVKRPISITAVVDAVGALAAGDMRGHLYMYDTNKSGGSTGFGTEELQTKARRGDQILWNCLALECEAFVAIDDIIIDSDVCEPVRKVYPGTDVAYWTGTVKKDAGPVTYQIKFKLGTRDEPITTTLSSSLVGMTTKPRREAAVKRPISITAVVDAVGALAAGDMRGHLYMYDTNKSGGSTGFGTEELQTKARRGDQILWNCLALECEAFVAIDDIIIDSDVCEPVRKVYPGTDVAYWTGTVKKDAGPVTYQIKFKLGTRDEPITTTLSSSLVG

pLDDT: mean 88.66, std 14.52, range [31.27, 98.31]